Protein AF-A0A4Q9KT40-F1 (afdb_monomer)

Radius of gyration: 26.76 Å; Cα contacts (8 Å, |Δi|>4): 206; chains: 1; bounding box: 61×49×84 Å

Mean predicted aligned error: 15.74 Å

Structure (mmCIF, N/CA/C/O backbone):
data_AF-A0A4Q9KT40-F1
#
_entry.id   AF-A0A4Q9KT40-F1
#
loop_
_atom_site.group_PDB
_atom_site.id
_atom_site.type_symbol
_atom_site.label_atom_id
_atom_site.label_alt_id
_atom_site.label_comp_id
_atom_site.label_asym_id
_atom_site.label_entity_id
_atom_site.label_seq_id
_atom_site.pdbx_PDB_ins_code
_atom_site.Cartn_x
_atom_site.Cartn_y
_atom_site.Cartn_z
_atom_site.occupancy
_atom_site.B_iso_or_equiv
_atom_site.auth_seq_id
_atom_site.auth_comp_id
_atom_site.auth_asym_id
_atom_site.auth_atom_id
_atom_site.pdbx_PDB_model_num
ATOM 1 N N . THR A 1 1 ? 6.291 -8.412 -16.767 1.00 51.22 1 THR A N 1
ATOM 2 C CA . THR A 1 1 ? 6.946 -7.088 -16.681 1.00 51.22 1 THR A CA 1
ATOM 3 C C . THR A 1 1 ? 7.631 -6.818 -18.003 1.00 51.22 1 THR A C 1
ATOM 5 O O . THR A 1 1 ? 8.345 -7.697 -18.460 1.00 51.22 1 THR A O 1
ATOM 8 N N . VAL A 1 2 ? 7.369 -5.689 -18.669 1.00 76.81 2 VAL A N 1
ATOM 9 C CA . VAL A 1 2 ? 7.997 -5.367 -19.968 1.00 76.81 2 VAL A CA 1
ATOM 10 C C . VAL A 1 2 ? 9.246 -4.523 -19.713 1.00 76.81 2 VAL A C 1
ATOM 12 O O . VAL A 1 2 ? 9.150 -3.476 -19.074 1.00 76.81 2 VAL A O 1
ATOM 15 N N . PHE A 1 3 ? 10.410 -4.974 -20.184 1.00 87.88 3 PHE A N 1
ATOM 16 C CA . PHE A 1 3 ? 11.681 -4.269 -19.993 1.00 87.88 3 PHE A CA 1
ATOM 17 C C . PHE A 1 3 ? 11.915 -3.201 -21.079 1.00 87.88 3 PHE A C 1
ATOM 19 O O . PHE A 1 3 ? 11.518 -3.421 -22.226 1.00 87.88 3 PHE A O 1
ATOM 26 N N . PRO A 1 4 ? 12.581 -2.068 -20.767 1.00 91.31 4 PRO A N 1
ATOM 27 C CA . PRO A 1 4 ? 12.865 -1.007 -21.741 1.00 91.31 4 PRO A CA 1
ATOM 28 C C . PRO A 1 4 ? 13.609 -1.484 -22.997 1.00 91.31 4 PRO A C 1
ATOM 30 O O . PRO A 1 4 ? 13.172 -1.196 -24.106 1.00 91.31 4 PRO A O 1
ATOM 33 N N . HIS A 1 5 ? 14.672 -2.279 -22.838 1.00 91.12 5 HIS A N 1
ATOM 34 C CA . HIS A 1 5 ? 15.459 -2.800 -23.964 1.00 91.12 5 HIS A CA 1
ATOM 35 C C . HIS A 1 5 ? 14.651 -3.761 -24.854 1.00 91.12 5 HIS A C 1
ATOM 37 O O . HIS A 1 5 ? 14.753 -3.695 -26.074 1.00 91.12 5 HIS A O 1
ATOM 43 N N . VAL A 1 6 ? 13.784 -4.598 -24.266 1.00 90.75 6 VAL A N 1
ATOM 44 C CA . VAL A 1 6 ? 12.888 -5.494 -25.023 1.00 90.75 6 VAL A CA 1
ATOM 45 C C . VAL A 1 6 ? 11.849 -4.690 -25.800 1.00 90.75 6 VAL A C 1
ATOM 47 O O . VAL A 1 6 ? 11.613 -4.948 -26.975 1.00 90.75 6 VAL A O 1
ATOM 50 N N . SER A 1 7 ? 11.238 -3.692 -25.158 1.00 91.94 7 SER A N 1
ATOM 51 C CA . SER A 1 7 ? 10.251 -2.829 -25.810 1.00 91.94 7 SER A CA 1
ATOM 52 C C . SER A 1 7 ? 10.865 -2.034 -26.964 1.00 91.94 7 SER A C 1
ATOM 54 O O . SER A 1 7 ? 10.211 -1.855 -27.988 1.00 91.94 7 SER A O 1
ATOM 56 N N . LEU A 1 8 ? 12.111 -1.577 -26.809 1.00 93.75 8 LEU A N 1
ATOM 57 C CA . LEU A 1 8 ? 12.855 -0.902 -27.866 1.00 93.75 8 LEU A CA 1
ATOM 58 C C . LEU A 1 8 ? 13.164 -1.856 -29.026 1.00 93.75 8 LEU A C 1
ATOM 60 O O . LEU A 1 8 ? 12.898 -1.509 -30.170 1.00 93.75 8 LEU A O 1
ATOM 64 N N . ALA A 1 9 ? 13.647 -3.068 -28.740 1.00 93.19 9 ALA A N 1
ATOM 65 C CA . ALA A 1 9 ? 13.935 -4.078 -29.761 1.00 93.19 9 ALA A CA 1
ATOM 66 C C . ALA A 1 9 ? 12.708 -4.395 -30.627 1.00 93.19 9 ALA A C 1
ATOM 68 O O . ALA A 1 9 ? 12.807 -4.469 -31.849 1.00 93.19 9 ALA A O 1
ATOM 69 N N . LEU A 1 10 ? 11.540 -4.550 -29.992 1.00 92.50 10 LEU A N 1
ATOM 70 C CA . LEU A 1 10 ? 10.280 -4.813 -30.688 1.00 92.50 10 LEU A CA 1
ATOM 71 C C . LEU A 1 10 ? 9.877 -3.647 -31.598 1.00 92.50 10 LEU A C 1
ATOM 73 O O . LEU A 1 10 ? 9.532 -3.885 -32.750 1.00 92.50 10 LEU A O 1
ATOM 77 N N . ARG A 1 11 ? 9.997 -2.400 -31.121 1.00 93.00 11 ARG A N 1
ATOM 78 C CA . ARG A 1 11 ? 9.730 -1.201 -31.934 1.00 93.00 11 ARG A CA 1
ATOM 79 C C . ARG A 1 11 ? 10.693 -1.087 -33.118 1.00 93.00 11 ARG A C 1
ATOM 81 O O . ARG A 1 11 ? 10.292 -0.744 -34.221 1.00 93.00 11 ARG A O 1
ATOM 88 N N . LEU A 1 12 ? 11.976 -1.366 -32.902 1.00 93.50 12 LEU A N 1
ATOM 89 C CA . LEU A 1 12 ? 12.999 -1.288 -33.949 1.00 93.50 12 LEU A CA 1
ATOM 90 C C . LEU A 1 12 ? 12.820 -2.379 -35.014 1.00 93.50 12 LEU A C 1
ATOM 92 O O . LEU A 1 12 ? 13.060 -2.117 -36.192 1.00 93.50 12 LEU A O 1
ATOM 96 N N . LYS A 1 13 ? 12.303 -3.552 -34.627 1.00 94.12 13 LYS A N 1
ATOM 97 C CA . LYS A 1 13 ? 11.948 -4.634 -35.554 1.00 94.12 13 LYS A CA 1
ATOM 98 C C . LYS A 1 13 ? 10.876 -4.211 -36.559 1.00 94.12 13 LYS A C 1
ATOM 100 O O . LYS A 1 13 ? 10.982 -4.576 -37.726 1.00 94.12 13 LYS A O 1
ATOM 105 N N . GLU A 1 14 ? 9.883 -3.429 -36.133 1.00 91.69 14 GLU A N 1
ATOM 106 C CA . GLU A 1 14 ? 8.852 -2.863 -37.023 1.00 91.69 14 GLU A CA 1
ATOM 107 C C . GLU A 1 14 ? 9.460 -1.923 -38.079 1.00 91.69 14 GLU A C 1
ATOM 109 O O . GLU A 1 14 ? 8.961 -1.845 -39.197 1.00 91.69 14 GLU A O 1
ATOM 114 N N . ASN A 1 15 ? 10.597 -1.297 -37.761 1.00 88.25 15 ASN A N 1
ATOM 115 C CA . ASN A 1 15 ? 11.357 -0.418 -38.654 1.00 88.25 15 ASN A CA 1
ATOM 116 C C . ASN A 1 15 ? 12.479 -1.148 -39.422 1.00 88.25 15 ASN A C 1
ATOM 118 O O . ASN A 1 15 ? 13.363 -0.503 -39.984 1.00 88.25 15 ASN A O 1
ATOM 122 N N . GLY A 1 16 ? 12.482 -2.486 -39.430 1.00 91.25 16 GLY A N 1
ATOM 123 C CA . GLY A 1 16 ? 13.453 -3.303 -40.167 1.00 91.25 16 GLY A CA 1
ATOM 124 C C . GLY A 1 16 ? 14.803 -3.516 -39.471 1.00 91.25 16 GLY A C 1
ATOM 125 O O . GLY A 1 16 ? 15.680 -4.163 -40.041 1.00 91.25 16 GLY A O 1
ATOM 126 N N . ILE A 1 17 ? 14.984 -3.031 -38.239 1.00 92.06 17 ILE A N 1
ATOM 127 C CA . ILE A 1 17 ? 16.202 -3.249 -37.446 1.00 92.06 17 ILE A CA 1
ATOM 128 C C . ILE A 1 17 ? 15.981 -4.454 -36.528 1.00 92.06 17 ILE A C 1
ATOM 130 O O . ILE A 1 17 ? 15.179 -4.411 -35.597 1.00 92.06 17 ILE A O 1
ATOM 134 N N . ILE A 1 18 ? 16.706 -5.544 -36.778 1.00 91.94 18 ILE A N 1
ATOM 135 C CA . ILE A 1 18 ? 16.510 -6.817 -36.076 1.00 91.94 18 ILE A CA 1
ATOM 136 C C . ILE A 1 18 ? 17.695 -7.085 -35.148 1.00 91.94 18 ILE A C 1
ATOM 138 O O . ILE A 1 18 ? 18.817 -7.256 -35.615 1.00 91.94 18 ILE A O 1
ATOM 142 N N . TYR A 1 19 ? 17.416 -7.191 -33.849 1.00 92.06 19 TYR A N 1
ATOM 143 C CA . TYR A 1 19 ? 18.360 -7.690 -32.847 1.00 92.06 19 TYR A CA 1
ATOM 144 C C . TYR A 1 19 ? 18.181 -9.194 -32.644 1.00 92.06 19 TYR A C 1
ATOM 146 O O . TYR A 1 19 ? 17.055 -9.701 -32.607 1.00 92.06 19 TYR A O 1
ATOM 154 N N . LYS A 1 20 ? 19.294 -9.906 -32.500 1.00 92.44 20 LYS A N 1
ATOM 155 C CA . LYS A 1 20 ? 19.347 -11.334 -32.195 1.00 92.44 20 LYS A CA 1
ATOM 156 C C . LYS A 1 20 ? 19.586 -11.555 -30.704 1.00 92.44 20 LYS A C 1
ATOM 158 O O . LYS A 1 20 ? 19.821 -10.630 -29.928 1.00 92.44 20 LYS A O 1
ATOM 163 N N . LYS A 1 21 ? 19.482 -12.819 -30.296 1.00 88.75 21 LYS A N 1
ATOM 164 C CA . LYS A 1 21 ? 19.898 -13.239 -28.959 1.00 88.75 21 LYS A CA 1
ATOM 165 C C . LYS A 1 21 ? 21.373 -12.865 -28.762 1.00 88.75 21 LYS A C 1
ATOM 167 O O . LYS A 1 21 ? 22.157 -13.025 -29.689 1.00 88.75 21 LYS A O 1
ATOM 172 N N . ASP A 1 22 ? 21.695 -12.383 -27.566 1.00 91.06 22 ASP A N 1
ATOM 173 C CA . ASP A 1 22 ? 23.031 -11.952 -27.129 1.00 91.06 22 ASP A CA 1
ATOM 174 C C . ASP A 1 22 ? 23.528 -10.615 -27.717 1.00 91.06 22 ASP A C 1
ATOM 176 O O . ASP A 1 22 ? 24.573 -10.117 -27.298 1.00 91.06 22 ASP A O 1
ATOM 180 N N . ASP A 1 23 ? 22.745 -9.961 -28.581 1.00 93.12 23 ASP A N 1
ATOM 181 C CA . ASP A 1 23 ? 23.039 -8.588 -28.994 1.00 93.12 23 ASP A CA 1
ATOM 182 C C . ASP A 1 23 ? 22.778 -7.591 -27.852 1.00 93.12 23 ASP A C 1
ATOM 184 O O . ASP A 1 23 ? 21.795 -7.682 -27.107 1.00 93.12 23 ASP A O 1
ATOM 188 N N . VAL A 1 24 ? 23.640 -6.576 -27.749 1.00 92.25 24 VAL A N 1
ATOM 189 C CA . VAL A 1 24 ? 23.503 -5.490 -26.770 1.00 92.25 24 VAL A CA 1
ATOM 190 C C . VAL A 1 24 ? 22.744 -4.320 -27.386 1.00 92.25 24 VAL A C 1
ATOM 192 O O . VAL A 1 24 ? 23.123 -3.785 -28.427 1.00 92.25 24 VAL A O 1
ATOM 195 N N . ILE A 1 25 ? 21.691 -3.876 -26.700 1.00 93.38 25 ILE A N 1
ATOM 196 C CA . ILE A 1 25 ? 20.869 -2.740 -27.122 1.00 93.38 25 ILE A CA 1
ATOM 197 C C . ILE A 1 25 ? 21.156 -1.549 -26.214 1.00 93.38 25 ILE A C 1
ATOM 199 O O . ILE A 1 25 ? 20.734 -1.517 -25.056 1.00 93.38 25 ILE A O 1
ATOM 203 N N . SER A 1 26 ? 21.845 -0.549 -26.758 1.00 93.62 26 SER A N 1
ATOM 204 C CA . SER A 1 26 ? 22.033 0.742 -26.097 1.00 93.62 26 SER A CA 1
ATOM 205 C C . SER A 1 26 ? 20.734 1.536 -26.128 1.00 93.62 26 SER A C 1
ATOM 207 O O . SER A 1 26 ? 20.149 1.726 -27.192 1.00 93.62 26 SER A O 1
ATOM 209 N N . TYR A 1 27 ? 20.292 2.028 -24.975 1.00 94.69 27 TYR A N 1
ATOM 210 C CA . TYR A 1 27 ? 19.072 2.819 -24.885 1.00 94.69 27 TYR A CA 1
ATOM 211 C C . TYR A 1 27 ? 19.187 3.935 -23.856 1.00 94.69 27 TYR A C 1
ATOM 213 O O . TYR A 1 27 ? 19.967 3.865 -22.905 1.00 94.69 27 TYR A O 1
ATOM 221 N N . VAL A 1 28 ? 18.333 4.935 -24.019 1.00 95.00 28 VAL A N 1
ATOM 222 C CA . VAL A 1 28 ? 18.069 5.967 -23.026 1.00 95.00 28 VAL A CA 1
ATOM 223 C C . VAL A 1 28 ? 16.571 6.155 -22.826 1.00 95.00 28 VAL A C 1
ATOM 225 O O . VAL A 1 28 ? 15.768 5.739 -23.660 1.00 95.00 28 VAL A O 1
ATOM 228 N N . ILE A 1 29 ? 16.183 6.766 -21.710 1.00 95.38 29 ILE A N 1
ATOM 229 C CA . ILE A 1 29 ? 14.782 7.027 -21.381 1.00 95.38 29 ILE A CA 1
ATOM 230 C C . ILE A 1 29 ? 14.442 8.487 -21.672 1.00 95.38 29 ILE A C 1
ATOM 232 O O . ILE A 1 29 ? 15.022 9.413 -21.100 1.00 95.38 29 ILE A O 1
ATOM 236 N N . GLY A 1 30 ? 13.486 8.678 -22.576 1.00 93.94 30 GLY A N 1
ATOM 237 C CA . GLY A 1 30 ? 12.952 9.984 -22.927 1.00 93.94 30 GLY A CA 1
ATOM 238 C C . GLY A 1 30 ? 11.723 10.370 -22.107 1.00 93.94 30 GLY A C 1
ATOM 239 O O . GLY A 1 30 ? 11.109 9.544 -21.424 1.00 93.94 30 GLY A O 1
ATOM 240 N N . ILE A 1 31 ? 11.341 11.641 -22.216 1.00 91.81 31 ILE A N 1
ATOM 241 C CA . ILE A 1 31 ? 10.071 12.152 -21.695 1.00 91.81 31 ILE A CA 1
ATOM 242 C C . ILE A 1 31 ? 8.930 11.449 -22.442 1.00 91.81 31 ILE A C 1
ATOM 244 O O . ILE A 1 31 ? 8.985 11.267 -23.658 1.00 91.81 31 ILE A O 1
ATOM 248 N N . GLY A 1 32 ? 7.889 11.053 -21.716 1.00 83.00 32 GLY A N 1
ATOM 249 C CA . GLY A 1 32 ? 6.665 10.511 -22.299 1.00 83.00 32 GLY A CA 1
ATOM 250 C C . GLY A 1 32 ? 5.446 10.974 -21.522 1.00 83.00 32 GLY A C 1
ATOM 251 O O . GLY A 1 32 ? 5.577 11.551 -20.440 1.00 83.00 32 GLY A O 1
ATOM 252 N N . ASP A 1 33 ? 4.267 10.717 -22.078 1.00 82.19 33 ASP A N 1
ATOM 253 C CA . ASP A 1 33 ? 3.012 11.131 -21.460 1.00 82.19 33 ASP A CA 1
ATOM 254 C C . ASP A 1 33 ? 2.810 10.477 -20.092 1.00 82.19 33 ASP A C 1
ATOM 256 O O . ASP A 1 33 ? 3.322 9.389 -19.817 1.00 82.19 33 ASP A O 1
ATOM 260 N N . LYS A 1 34 ? 2.001 11.120 -19.242 1.00 67.94 34 LYS A N 1
ATOM 261 C CA . LYS A 1 34 ? 1.730 10.679 -17.861 1.00 67.94 34 LYS A CA 1
ATOM 262 C C . LYS A 1 34 ? 1.247 9.224 -17.754 1.00 67.94 34 LYS A C 1
ATOM 264 O O . LYS A 1 34 ? 1.443 8.601 -16.717 1.00 67.94 34 LYS A O 1
ATOM 269 N N . ASN A 1 35 ? 0.652 8.684 -18.819 1.00 73.56 35 ASN A N 1
ATOM 270 C CA . ASN A 1 35 ? 0.105 7.325 -18.863 1.00 73.56 35 ASN A CA 1
ATOM 271 C C . ASN A 1 35 ? 0.984 6.334 -19.642 1.00 73.56 35 ASN A C 1
ATOM 273 O O . ASN A 1 35 ? 0.645 5.154 -19.753 1.00 73.56 35 ASN A O 1
ATOM 277 N N . THR A 1 36 ? 2.111 6.783 -20.190 1.00 80.25 36 THR A N 1
ATOM 278 C CA . THR A 1 36 ? 2.993 5.933 -20.985 1.00 80.25 36 THR A CA 1
ATOM 279 C C . THR A 1 36 ? 3.976 5.219 -20.069 1.00 80.25 36 THR A C 1
ATOM 281 O O . THR A 1 36 ? 4.820 5.833 -19.419 1.00 80.25 36 THR A O 1
ATOM 284 N N . HIS A 1 37 ? 3.877 3.889 -20.027 1.00 84.88 37 HIS A N 1
ATOM 285 C CA . HIS A 1 37 ? 4.780 3.055 -19.238 1.00 84.88 37 HIS A CA 1
ATOM 286 C C . HIS A 1 37 ? 6.248 3.292 -19.633 1.00 84.88 37 HIS A C 1
ATOM 288 O O . HIS A 1 37 ? 6.563 3.374 -20.822 1.00 84.88 37 HIS A O 1
ATOM 294 N N . VAL A 1 38 ? 7.156 3.324 -18.648 1.00 87.38 38 VAL A N 1
ATOM 295 C CA . VAL A 1 38 ? 8.590 3.631 -18.836 1.00 87.38 38 VAL A CA 1
ATOM 296 C C . VAL A 1 38 ? 9.235 2.799 -19.940 1.00 87.38 38 VAL A C 1
ATOM 298 O O . VAL A 1 38 ? 10.024 3.327 -20.718 1.00 87.38 38 VAL A O 1
ATOM 301 N N . SER A 1 39 ? 8.868 1.520 -20.052 1.00 87.75 39 SER A N 1
ATOM 302 C CA . SER A 1 39 ? 9.419 0.627 -21.077 1.00 87.75 39 SER A CA 1
ATOM 303 C C . SER A 1 39 ? 9.201 1.135 -22.504 1.00 87.75 39 SER A C 1
ATOM 305 O O . SER A 1 39 ? 10.057 0.922 -23.350 1.00 87.75 39 SER A O 1
ATOM 307 N N . LYS A 1 40 ? 8.090 1.835 -22.769 1.00 89.12 40 LYS A N 1
ATOM 308 C CA . LYS A 1 40 ? 7.768 2.392 -24.092 1.00 89.12 40 LYS A CA 1
ATOM 309 C C . LYS A 1 40 ? 8.477 3.717 -24.380 1.00 89.12 40 LYS A C 1
ATOM 311 O O . LYS A 1 40 ? 8.412 4.206 -25.499 1.00 89.12 40 LYS A O 1
ATOM 316 N N . ARG A 1 41 ? 9.151 4.292 -23.382 1.00 91.94 41 ARG A N 1
ATOM 317 C CA . ARG A 1 41 ? 9.891 5.559 -23.481 1.00 91.94 41 ARG A CA 1
ATOM 318 C C . ARG A 1 41 ? 11.390 5.342 -23.714 1.00 91.94 41 ARG A C 1
ATOM 320 O O . ARG A 1 41 ? 12.178 6.250 -23.468 1.00 91.94 41 ARG A O 1
ATOM 327 N N . ALA A 1 42 ? 11.787 4.135 -24.114 1.00 93.88 42 ALA A N 1
ATOM 328 C CA . ALA A 1 42 ? 13.161 3.822 -24.476 1.00 93.88 42 ALA A CA 1
ATOM 329 C C . ALA A 1 42 ? 13.458 4.276 -25.910 1.00 93.88 42 ALA A C 1
ATOM 331 O O . ALA A 1 42 ? 12.643 4.063 -26.809 1.00 93.88 42 ALA A O 1
ATOM 332 N N . TYR A 1 43 ? 14.623 4.879 -26.116 1.00 94.44 43 TYR A N 1
ATOM 333 C CA . TYR A 1 43 ? 15.107 5.367 -27.405 1.00 94.44 43 TYR A CA 1
ATOM 334 C C . TYR A 1 43 ? 16.572 4.974 -27.605 1.00 94.44 43 TYR A C 1
ATOM 336 O O . TYR A 1 43 ? 17.312 4.855 -26.628 1.00 94.44 43 TYR A O 1
ATOM 344 N N . LEU A 1 44 ? 16.998 4.776 -28.849 1.00 94.12 44 LEU A N 1
ATOM 345 C CA . LEU A 1 44 ? 18.412 4.695 -29.202 1.00 94.12 44 LEU A CA 1
ATOM 346 C C . LEU A 1 44 ? 19.073 6.061 -28.967 1.00 94.12 44 LEU A C 1
ATOM 348 O O . LEU A 1 44 ? 18.437 7.078 -29.227 1.00 94.12 44 LEU A O 1
ATOM 352 N N . PRO A 1 45 ? 20.358 6.125 -28.574 1.00 92.00 45 PRO A N 1
ATOM 353 C CA . PRO A 1 45 ? 21.052 7.395 -28.331 1.00 92.00 45 PRO A CA 1
ATOM 354 C C . PRO A 1 45 ? 21.099 8.369 -29.522 1.00 92.00 45 PRO A C 1
ATOM 356 O O . PRO A 1 45 ? 21.348 9.555 -29.336 1.00 92.00 45 PRO A O 1
ATOM 359 N N . ASN A 1 46 ? 20.910 7.867 -30.745 1.00 90.94 46 ASN A N 1
ATOM 360 C CA . ASN A 1 46 ? 20.930 8.654 -31.979 1.00 90.94 46 ASN A CA 1
ATOM 361 C C . ASN A 1 46 ? 19.539 9.141 -32.427 1.00 90.94 46 ASN A C 1
ATOM 363 O O . ASN A 1 46 ? 19.447 9.921 -33.375 1.00 90.94 46 ASN A O 1
ATOM 367 N N . GLU A 1 47 ? 18.460 8.690 -31.785 1.00 90.50 47 GLU A N 1
ATOM 368 C CA . GLU A 1 47 ? 17.115 9.181 -32.075 1.00 90.50 47 GLU A CA 1
ATOM 369 C C . GLU A 1 47 ? 16.946 10.622 -31.563 1.00 90.50 47 GLU A C 1
ATOM 371 O O . GLU A 1 47 ? 17.629 11.076 -30.647 1.00 90.50 47 GLU A O 1
ATOM 376 N N . ARG A 1 48 ? 16.009 11.377 -32.144 1.00 88.25 48 ARG A N 1
ATOM 377 C CA . ARG A 1 48 ? 15.664 12.712 -31.635 1.00 88.25 48 ARG A CA 1
ATOM 378 C C . ARG A 1 48 ? 14.612 12.586 -30.537 1.00 88.25 48 ARG A C 1
ATOM 380 O O . ARG A 1 48 ? 13.457 12.290 -30.824 1.00 88.25 48 ARG A O 1
ATOM 387 N N . TYR A 1 49 ? 14.992 12.855 -29.294 1.00 89.69 49 TYR A N 1
ATOM 388 C CA . TYR A 1 49 ? 14.097 12.838 -28.133 1.00 89.69 49 TYR A CA 1
ATOM 389 C C . TYR A 1 49 ? 14.559 13.855 -27.080 1.00 89.69 49 TYR A C 1
ATOM 391 O O . TYR A 1 49 ? 15.675 14.371 -27.124 1.00 89.69 49 TYR A O 1
ATOM 399 N N . LYS A 1 50 ? 13.691 14.140 -26.104 1.00 92.75 50 LYS A N 1
ATOM 400 C CA . LYS A 1 50 ? 14.059 14.875 -24.885 1.00 92.75 50 LYS A CA 1
ATOM 401 C C . LYS A 1 50 ? 14.303 13.877 -23.759 1.00 92.75 50 LYS A C 1
ATOM 403 O O . LYS A 1 50 ? 13.456 13.018 -23.532 1.00 92.75 50 LYS A O 1
ATOM 408 N N . ILE A 1 51 ? 15.436 13.987 -23.069 1.00 93.31 51 ILE A N 1
ATOM 409 C CA . ILE A 1 51 ? 15.814 13.097 -21.960 1.00 93.31 51 ILE A CA 1
ATOM 410 C C . ILE A 1 51 ? 14.922 13.362 -20.739 1.00 93.31 51 ILE A C 1
ATOM 412 O O . ILE A 1 51 ? 14.699 14.514 -20.369 1.00 93.31 51 ILE A O 1
ATOM 416 N N . ASP A 1 52 ? 14.442 12.298 -20.093 1.00 92.44 52 ASP A N 1
ATOM 417 C CA . ASP A 1 52 ? 13.739 12.383 -18.807 1.00 92.44 52 ASP A CA 1
ATOM 418 C C . ASP A 1 52 ? 14.757 12.383 -17.656 1.00 92.44 52 ASP A C 1
ATOM 420 O O . ASP A 1 52 ? 15.052 11.346 -17.065 1.00 92.44 52 ASP A O 1
ATOM 424 N N . PHE A 1 53 ? 15.339 13.546 -17.348 1.00 89.94 53 PHE A N 1
ATOM 425 C CA . PHE A 1 53 ? 16.338 13.671 -16.275 1.00 89.94 53 PHE A CA 1
ATOM 426 C C . PHE A 1 53 ? 15.805 13.222 -14.908 1.00 89.94 53 PHE A C 1
ATOM 428 O O . PHE A 1 53 ? 16.541 12.601 -14.138 1.00 89.94 53 PHE A O 1
ATOM 435 N N . ASN A 1 54 ? 14.521 13.466 -14.630 1.00 88.62 54 ASN A N 1
ATOM 436 C CA . ASN A 1 54 ? 13.887 13.067 -13.374 1.00 88.62 54 ASN A CA 1
ATOM 437 C C . ASN A 1 54 ? 13.891 11.547 -13.216 1.00 88.62 54 ASN A C 1
ATOM 439 O O . ASN A 1 54 ? 14.222 11.042 -12.144 1.00 88.62 54 ASN A O 1
ATOM 443 N N . TYR A 1 55 ? 13.616 10.806 -14.295 1.00 89.44 55 TYR A N 1
ATOM 444 C CA . TYR A 1 55 ? 13.724 9.351 -14.279 1.00 89.44 55 TYR A CA 1
ATOM 445 C C . TYR A 1 55 ? 15.117 8.882 -13.834 1.00 89.44 55 TYR A C 1
ATOM 447 O O . TYR A 1 55 ? 15.214 8.032 -12.948 1.00 89.44 55 TYR A O 1
ATOM 455 N N . TYR A 1 56 ? 16.188 9.445 -14.400 1.00 92.69 56 TYR A N 1
ATOM 456 C CA . TYR A 1 56 ? 17.564 9.064 -14.058 1.00 92.69 56 TYR A CA 1
ATOM 457 C C . TYR A 1 56 ? 17.924 9.406 -12.613 1.00 92.69 56 TYR A C 1
ATOM 459 O O . TYR A 1 56 ? 18.499 8.571 -11.909 1.00 92.69 56 TYR A O 1
ATOM 467 N N . ILE A 1 57 ? 17.544 10.598 -12.151 1.00 89.31 57 ILE A N 1
ATOM 468 C CA . ILE A 1 57 ? 17.749 11.015 -10.763 1.00 89.31 57 ILE A CA 1
ATOM 469 C C . ILE A 1 57 ? 17.053 10.030 -9.814 1.00 89.31 57 ILE A C 1
ATOM 471 O O . ILE A 1 57 ? 17.693 9.471 -8.925 1.00 89.31 57 ILE A O 1
ATOM 475 N N . GLU A 1 58 ? 15.769 9.751 -10.035 1.00 86.06 58 GLU A N 1
ATOM 476 C CA . GLU A 1 58 ? 14.955 8.926 -9.137 1.00 86.06 58 GLU A CA 1
ATOM 477 C C . GLU A 1 58 ? 15.295 7.433 -9.165 1.00 86.06 58 GLU A C 1
ATOM 479 O O . GLU A 1 58 ? 15.231 6.774 -8.125 1.00 86.06 58 GLU A O 1
ATOM 484 N N . HIS A 1 59 ? 15.638 6.888 -10.334 1.00 85.69 59 HIS A N 1
ATOM 485 C CA . HIS A 1 59 ? 15.740 5.441 -10.541 1.00 85.69 59 HIS A CA 1
ATOM 486 C C . HIS A 1 59 ? 17.177 4.936 -10.699 1.00 85.69 59 HIS A C 1
ATOM 488 O O . HIS A 1 59 ? 17.396 3.732 -10.578 1.00 85.69 59 HIS A O 1
ATOM 494 N N . GLN A 1 60 ? 18.158 5.810 -10.950 1.00 89.44 60 GLN A N 1
ATOM 495 C CA . GLN A 1 60 ? 19.560 5.406 -11.139 1.00 89.44 60 GLN A CA 1
ATOM 496 C C . GLN A 1 60 ? 20.512 6.084 -10.148 1.00 89.44 60 GLN A C 1
ATOM 498 O O . GLN A 1 60 ? 21.290 5.395 -9.482 1.00 89.44 60 GLN A O 1
ATOM 503 N N . VAL A 1 61 ? 20.421 7.409 -9.996 1.00 92.00 61 VAL A N 1
ATOM 504 C CA . VAL A 1 61 ? 21.322 8.177 -9.120 1.00 92.00 61 VAL A CA 1
ATOM 505 C C . VAL A 1 61 ? 20.970 7.961 -7.649 1.00 92.00 61 VAL A C 1
ATOM 507 O O . VAL A 1 61 ? 21.783 7.433 -6.887 1.00 92.00 61 VAL A O 1
ATOM 510 N N . LEU A 1 62 ? 19.745 8.312 -7.244 1.00 87.75 62 LEU A N 1
ATOM 511 C CA . LEU A 1 62 ? 19.315 8.247 -5.846 1.00 87.75 62 LEU A CA 1
ATOM 512 C C . LEU A 1 62 ? 19.399 6.838 -5.239 1.00 87.75 62 LEU A C 1
ATOM 514 O O . LEU A 1 62 ? 19.912 6.725 -4.127 1.00 87.75 62 LEU A O 1
ATOM 518 N N . PRO A 1 63 ? 18.982 5.745 -5.913 1.00 86.69 63 PRO A N 1
ATOM 519 C CA . PRO A 1 63 ? 19.077 4.405 -5.331 1.00 86.69 63 PRO A CA 1
ATOM 520 C C . PRO A 1 63 ? 20.518 3.974 -5.040 1.00 86.69 63 PRO A C 1
ATOM 522 O O . PRO A 1 63 ? 20.774 3.300 -4.040 1.00 86.69 63 PRO A O 1
ATOM 525 N N . SER A 1 64 ? 21.457 4.371 -5.901 1.00 88.81 64 SER A N 1
ATOM 526 C CA . SER A 1 64 ? 22.885 4.106 -5.715 1.00 88.81 64 SER A CA 1
ATOM 527 C C . SER A 1 64 ? 23.435 4.921 -4.545 1.00 88.81 64 SER A C 1
ATOM 529 O O . SER A 1 64 ? 24.108 4.377 -3.670 1.00 88.81 64 SER A O 1
ATOM 531 N N . LEU A 1 65 ? 23.069 6.203 -4.475 1.00 87.38 65 LEU A N 1
ATOM 532 C CA . LEU A 1 65 ? 23.485 7.106 -3.407 1.00 87.38 65 LEU A CA 1
ATOM 533 C C . LEU A 1 65 ? 22.936 6.680 -2.036 1.00 87.38 65 LEU A C 1
ATOM 535 O O . LEU A 1 65 ? 23.688 6.630 -1.066 1.00 87.38 65 LEU A O 1
ATOM 539 N N . PHE A 1 66 ? 21.659 6.299 -1.947 1.00 84.94 66 PHE A N 1
ATOM 540 C CA . PHE A 1 66 ? 21.059 5.792 -0.708 1.00 84.94 66 PHE A CA 1
ATOM 541 C C . PHE A 1 66 ? 21.765 4.548 -0.190 1.00 84.94 66 PHE A C 1
ATOM 543 O O . PHE A 1 66 ? 21.969 4.423 1.011 1.00 84.94 66 PHE A O 1
ATOM 550 N N . ARG A 1 67 ? 22.191 3.644 -1.077 1.00 81.06 67 ARG A N 1
ATOM 551 C CA . ARG A 1 67 ? 22.932 2.448 -0.666 1.00 81.06 67 ARG A CA 1
ATOM 552 C C . ARG A 1 67 ? 24.239 2.814 0.036 1.00 81.06 67 ARG A C 1
ATOM 554 O O . ARG A 1 67 ? 24.519 2.261 1.092 1.00 81.06 67 ARG A O 1
ATOM 561 N N . LEU A 1 68 ? 24.987 3.769 -0.516 1.00 85.25 68 LEU A N 1
ATOM 562 C CA . LEU A 1 68 ? 26.243 4.245 0.070 1.00 85.25 68 LEU A CA 1
ATOM 563 C C . LEU A 1 68 ? 26.008 4.990 1.389 1.00 85.25 68 LEU A C 1
ATOM 565 O O . LEU A 1 68 ? 26.696 4.744 2.376 1.00 85.25 68 LEU A O 1
ATOM 569 N N . LEU A 1 69 ? 25.013 5.878 1.419 1.00 81.81 69 LEU A N 1
ATOM 570 C CA . LEU A 1 69 ? 24.768 6.755 2.563 1.00 81.81 69 LEU A CA 1
ATOM 571 C C . LEU A 1 69 ? 24.014 6.079 3.713 1.00 81.81 69 LEU A C 1
ATOM 573 O O . LEU A 1 69 ? 24.142 6.525 4.848 1.00 81.81 69 LEU A O 1
ATOM 577 N N . SER A 1 70 ? 23.298 4.980 3.455 1.00 75.56 70 SER A N 1
ATOM 578 C CA . SER A 1 70 ? 22.574 4.214 4.484 1.00 75.56 70 SER A CA 1
ATOM 579 C C . SER A 1 70 ? 23.467 3.657 5.599 1.00 75.56 70 SER A C 1
ATOM 581 O O . SER A 1 70 ? 22.968 3.290 6.660 1.00 75.56 70 SER A O 1
ATOM 583 N N . LEU A 1 71 ? 24.782 3.612 5.373 1.00 80.38 71 LEU A N 1
ATOM 584 C CA . LEU A 1 71 ? 25.777 3.159 6.344 1.00 80.38 71 LEU A CA 1
ATOM 585 C C . LEU A 1 71 ? 26.101 4.218 7.411 1.00 80.38 71 LEU A C 1
ATOM 587 O O . LEU A 1 71 ? 26.624 3.877 8.472 1.00 80.38 71 LEU A O 1
ATOM 591 N N . TYR A 1 72 ? 25.788 5.491 7.157 1.00 76.62 72 TYR A N 1
ATOM 592 C CA . TYR A 1 72 ? 26.093 6.599 8.059 1.00 76.62 72 TYR A CA 1
ATOM 593 C C . TYR A 1 72 ? 24.859 7.002 8.873 1.00 76.62 72 TYR A C 1
ATOM 595 O O . TYR A 1 72 ? 23.785 7.276 8.334 1.00 76.62 72 TYR A O 1
ATOM 603 N N . LYS A 1 73 ? 25.013 7.082 10.199 1.00 70.25 73 LYS A N 1
ATOM 604 C CA . LYS A 1 73 ? 23.951 7.563 11.096 1.00 70.25 73 LYS A CA 1
ATOM 605 C C . LYS A 1 73 ? 23.704 9.062 10.878 1.00 70.25 73 LYS A C 1
ATOM 607 O O . LYS A 1 73 ? 24.649 9.827 10.722 1.00 70.25 73 LYS A O 1
ATOM 612 N N . GLY A 1 74 ? 22.435 9.477 10.907 1.00 73.00 74 GLY A N 1
ATOM 613 C CA . GLY A 1 74 ? 22.024 10.887 10.792 1.00 73.00 74 GLY A CA 1
ATOM 614 C C . GLY A 1 74 ? 21.801 11.393 9.363 1.00 73.00 74 GLY A C 1
ATOM 615 O O . GLY A 1 74 ? 21.367 12.530 9.182 1.00 73.00 74 GLY A O 1
ATOM 616 N N . ILE A 1 75 ? 22.041 10.565 8.340 1.00 76.50 75 ILE A N 1
ATOM 617 C CA . ILE A 1 75 ? 21.713 10.912 6.955 1.00 76.50 75 ILE A CA 1
ATOM 618 C C . ILE A 1 75 ? 20.317 10.388 6.613 1.00 76.50 75 ILE A C 1
ATOM 620 O O . ILE A 1 75 ? 20.087 9.189 6.479 1.00 76.50 75 ILE A O 1
ATOM 624 N N . HIS A 1 76 ? 19.381 11.316 6.442 1.00 75.62 76 HIS A N 1
ATOM 625 C CA . HIS A 1 76 ? 17.992 11.018 6.109 1.00 75.62 76 HIS A CA 1
ATOM 626 C C . HIS A 1 76 ? 17.756 11.108 4.597 1.00 75.62 76 HIS A C 1
ATOM 628 O O . HIS A 1 76 ? 18.130 12.095 3.954 1.00 75.62 76 HIS A O 1
ATOM 634 N N . HIS A 1 77 ? 17.103 10.095 4.018 1.00 76.88 77 HIS A N 1
ATOM 635 C CA . HIS A 1 77 ? 16.790 10.058 2.585 1.00 76.88 77 HIS A CA 1
ATOM 636 C C . HIS A 1 77 ? 15.935 11.255 2.146 1.00 76.88 77 HIS A C 1
ATOM 638 O O . HIS A 1 77 ? 16.061 11.710 1.011 1.00 76.88 77 HIS A O 1
ATOM 644 N N . GLU A 1 78 ? 15.095 11.803 3.028 1.00 76.56 78 GLU A N 1
ATOM 645 C CA . GLU A 1 78 ? 14.290 12.998 2.762 1.00 76.56 78 GLU A CA 1
ATOM 646 C C . GLU A 1 78 ? 15.158 14.225 2.466 1.00 76.56 78 GLU A C 1
ATOM 648 O O . GLU A 1 78 ? 14.854 14.981 1.545 1.00 76.56 78 GLU A O 1
ATOM 653 N N . ASN A 1 79 ? 16.257 14.411 3.202 1.00 80.69 79 ASN A N 1
ATOM 654 C CA . ASN A 1 79 ? 17.160 15.546 3.002 1.00 80.69 79 ASN A CA 1
ATOM 655 C C . ASN A 1 79 ? 17.894 15.436 1.664 1.00 80.69 79 ASN A C 1
ATOM 657 O O . ASN A 1 79 ? 18.009 16.418 0.939 1.00 80.69 79 ASN A O 1
ATOM 661 N N . ILE A 1 80 ? 18.314 14.225 1.296 1.00 83.56 80 ILE A N 1
ATOM 662 C CA . ILE A 1 80 ? 18.934 13.962 -0.005 1.00 83.56 80 ILE A CA 1
ATOM 663 C C . ILE A 1 80 ? 17.925 14.194 -1.137 1.00 83.56 80 ILE A C 1
ATOM 665 O O . ILE A 1 80 ? 18.247 14.874 -2.106 1.00 83.56 80 ILE A O 1
ATOM 669 N N . ASN A 1 81 ? 16.689 13.697 -1.014 1.00 81.69 81 ASN A N 1
ATOM 670 C CA . ASN A 1 81 ? 15.642 13.937 -2.015 1.00 81.69 81 ASN A CA 1
ATOM 671 C C . ASN A 1 81 ? 15.427 15.441 -2.263 1.00 81.69 81 ASN A C 1
ATOM 673 O O . ASN A 1 81 ? 15.298 15.846 -3.416 1.00 81.69 81 ASN A O 1
ATOM 677 N N . LYS A 1 82 ? 15.455 16.271 -1.206 1.00 84.00 82 LYS A N 1
ATOM 678 C CA . LYS A 1 82 ? 15.351 17.737 -1.324 1.00 84.00 82 LYS A CA 1
ATOM 679 C C . LYS A 1 82 ? 16.495 18.349 -2.136 1.00 84.00 82 LYS A C 1
ATOM 681 O O . LYS A 1 82 ? 16.224 19.214 -2.960 1.00 84.00 82 LYS A O 1
ATOM 686 N N . ILE A 1 83 ? 17.738 17.889 -1.948 1.00 87.81 83 ILE A N 1
ATOM 687 C CA . ILE A 1 83 ? 18.906 18.368 -2.717 1.00 87.81 83 ILE A CA 1
ATOM 688 C C . ILE A 1 83 ? 18.702 18.132 -4.218 1.00 87.81 83 ILE A C 1
ATOM 690 O O . ILE A 1 83 ? 18.998 19.003 -5.030 1.00 87.81 83 ILE A O 1
ATOM 694 N N . PHE A 1 84 ? 18.149 16.976 -4.584 1.00 85.88 84 PHE A N 1
ATOM 695 C CA . PHE A 1 84 ? 17.871 16.620 -5.977 1.00 85.88 84 PHE A CA 1
ATOM 696 C C . PHE A 1 84 ? 16.520 17.144 -6.496 1.00 85.88 84 PHE A C 1
ATOM 698 O O . PHE A 1 84 ? 16.113 16.783 -7.597 1.00 85.88 84 PHE A O 1
ATOM 705 N N . GLY A 1 85 ? 15.800 17.965 -5.719 1.00 83.00 85 GLY A N 1
ATOM 706 C CA . GLY A 1 85 ? 14.491 18.503 -6.106 1.00 83.00 85 GLY A CA 1
ATOM 707 C C . GLY A 1 85 ? 13.386 17.447 -6.242 1.00 83.00 85 GLY A C 1
ATOM 708 O O . GLY A 1 85 ? 12.334 17.722 -6.816 1.00 83.00 85 GLY A O 1
ATOM 709 N N . VAL A 1 86 ? 13.597 16.237 -5.715 1.00 79.06 86 VAL A N 1
ATOM 710 C CA . VAL A 1 86 ? 12.630 15.140 -5.786 1.00 79.06 86 VAL A CA 1
ATOM 711 C C . VAL A 1 86 ? 11.615 15.302 -4.661 1.00 79.06 86 VAL A C 1
ATOM 713 O O . VAL A 1 86 ? 11.813 14.859 -3.528 1.00 79.06 86 VAL A O 1
ATOM 716 N N . ILE A 1 87 ? 10.488 15.931 -4.979 1.00 67.31 87 ILE A N 1
ATOM 717 C CA . ILE A 1 87 ? 9.341 16.005 -4.076 1.00 67.31 87 ILE A CA 1
ATOM 718 C C . ILE A 1 87 ? 8.562 14.703 -4.231 1.00 67.31 87 ILE A C 1
ATOM 720 O O . ILE A 1 87 ? 7.658 14.590 -5.059 1.00 67.31 87 ILE A O 1
ATOM 724 N N . LYS A 1 88 ? 8.907 13.688 -3.432 1.00 57.66 88 LYS A N 1
ATOM 725 C CA . LYS A 1 88 ? 8.022 12.528 -3.309 1.00 57.66 88 LYS A CA 1
ATOM 726 C C . LYS A 1 88 ? 6.758 13.016 -2.608 1.00 57.66 88 LYS A C 1
ATOM 728 O O . LYS A 1 88 ? 6.878 13.506 -1.482 1.00 57.66 88 LYS A O 1
ATOM 733 N N . PRO A 1 89 ? 5.566 12.904 -3.222 1.00 46.47 89 PRO A N 1
ATOM 734 C CA . PRO A 1 89 ? 4.349 13.143 -2.474 1.00 46.47 89 PRO A CA 1
ATOM 735 C C . PRO A 1 89 ? 4.404 12.204 -1.276 1.00 46.47 89 PRO A C 1
ATOM 737 O O . PRO A 1 89 ? 4.647 11.001 -1.439 1.00 46.47 89 PRO A O 1
ATOM 740 N N . ILE A 1 90 ? 4.239 12.758 -0.074 1.00 44.62 90 ILE A N 1
ATOM 741 C CA . ILE A 1 90 ? 3.926 11.950 1.097 1.00 44.62 90 ILE A CA 1
ATOM 742 C C . ILE A 1 90 ? 2.737 11.116 0.640 1.00 44.62 90 ILE A C 1
ATOM 744 O O . ILE A 1 90 ? 1.677 11.662 0.327 1.00 44.62 90 ILE A O 1
ATOM 748 N N . LYS A 1 91 ? 2.946 9.808 0.468 1.00 37.62 91 LYS A N 1
ATOM 749 C CA . LYS A 1 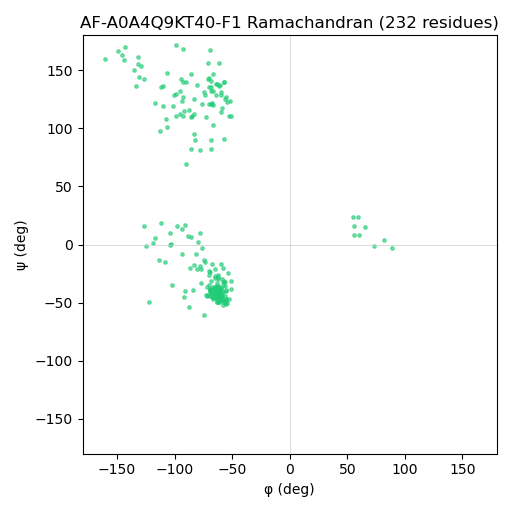91 ? 1.851 8.890 0.194 1.00 37.62 91 LYS A CA 1
ATOM 750 C C . LYS A 1 91 ? 1.048 8.852 1.480 1.00 37.62 91 LYS A C 1
ATOM 752 O O . LYS A 1 91 ? 1.236 7.958 2.298 1.00 37.62 91 LYS A O 1
ATOM 757 N N . TYR A 1 92 ? 0.173 9.835 1.668 1.00 37.69 92 TYR A N 1
ATOM 758 C CA . TYR A 1 92 ? -1.014 9.623 2.464 1.00 37.69 92 TYR A CA 1
ATOM 759 C C . TYR A 1 92 ? -1.647 8.393 1.835 1.00 37.69 92 TYR A C 1
ATOM 761 O O . TYR A 1 92 ? -2.014 8.414 0.655 1.00 37.69 92 TYR A O 1
ATOM 769 N N . LEU A 1 93 ? -1.622 7.272 2.561 1.00 42.19 93 LEU A N 1
ATOM 770 C CA . LEU A 1 93 ? -2.379 6.113 2.130 1.00 42.19 93 LEU A CA 1
ATOM 771 C C . LEU A 1 93 ? -3.795 6.639 1.888 1.00 42.19 93 LEU A C 1
ATOM 773 O O . LEU A 1 93 ? -4.345 7.264 2.798 1.00 42.19 93 LEU A O 1
ATOM 777 N N . PRO A 1 94 ? -4.358 6.468 0.682 1.00 41.47 94 PRO A N 1
ATOM 778 C CA . PRO A 1 94 ? -5.712 6.915 0.434 1.00 41.47 94 PRO A CA 1
ATOM 779 C C . PRO A 1 94 ? -6.587 6.259 1.497 1.00 41.47 94 PRO A C 1
ATOM 781 O O . PRO A 1 94 ? -6.574 5.030 1.630 1.00 41.47 94 PRO A O 1
ATOM 784 N N . THR A 1 95 ? -7.303 7.071 2.273 1.00 51.06 95 THR A N 1
ATOM 785 C CA . THR A 1 95 ? -8.431 6.625 3.082 1.00 51.06 95 THR A CA 1
ATOM 786 C C . THR A 1 95 ? -9.406 5.990 2.103 1.00 51.06 95 THR A C 1
ATOM 788 O O . THR A 1 95 ? -10.176 6.664 1.429 1.00 51.06 95 THR A O 1
ATOM 791 N N . LYS A 1 96 ? -9.277 4.678 1.885 1.00 55.66 96 LYS A N 1
ATOM 792 C CA . LYS A 1 96 ? -10.164 3.956 0.981 1.00 55.66 96 LYS A CA 1
ATOM 793 C C . LYS A 1 96 ? -11.544 3.988 1.617 1.00 55.66 96 LYS A C 1
ATOM 795 O O . LYS A 1 96 ? -11.799 3.232 2.553 1.00 55.66 96 LYS A O 1
ATOM 800 N N . ASN A 1 97 ? -12.412 4.849 1.098 1.00 65.25 97 ASN A N 1
ATOM 801 C CA . ASN A 1 97 ? -13.819 4.855 1.459 1.00 65.25 97 ASN A CA 1
ATOM 802 C C . ASN A 1 97 ? -14.386 3.461 1.177 1.00 65.25 97 ASN A C 1
ATOM 804 O O . ASN A 1 97 ? -14.220 2.907 0.085 1.00 65.25 97 ASN A O 1
ATOM 808 N N . ILE A 1 98 ? -14.984 2.849 2.196 1.00 79.94 98 ILE A N 1
ATOM 809 C CA . ILE A 1 98 ? -15.558 1.512 2.069 1.00 79.94 98 ILE A CA 1
ATOM 810 C C . ILE A 1 98 ? -16.852 1.632 1.287 1.00 79.94 98 ILE A C 1
ATOM 812 O O . ILE A 1 98 ? -17.710 2.459 1.596 1.00 79.94 98 ILE A O 1
ATOM 816 N N . THR A 1 99 ? -16.989 0.774 0.285 1.00 87.06 99 THR A N 1
ATOM 817 C CA . THR A 1 99 ? -18.186 0.683 -0.537 1.00 87.06 99 THR A CA 1
ATOM 818 C C . THR A 1 99 ? -18.978 -0.573 -0.198 1.00 87.06 99 THR A C 1
ATOM 820 O O . THR A 1 99 ? -18.434 -1.609 0.190 1.00 87.06 99 THR A O 1
ATOM 823 N N . PHE A 1 100 ? -20.292 -0.459 -0.334 1.00 86.50 100 PHE A N 1
ATOM 824 C CA . PHE A 1 100 ? -21.275 -1.481 -0.024 1.00 86.50 100 PHE A CA 1
ATOM 825 C C . PHE A 1 100 ? -22.225 -1.631 -1.206 1.00 86.50 100 PHE A C 1
ATOM 827 O O . PHE A 1 100 ? -22.580 -0.650 -1.857 1.00 86.50 100 PHE A O 1
ATOM 834 N N . ILE A 1 101 ? -22.658 -2.864 -1.454 1.00 87.12 101 ILE A N 1
ATOM 835 C CA . ILE A 1 101 ? -23.725 -3.167 -2.408 1.00 87.12 101 ILE A CA 1
ATOM 836 C C . ILE A 1 101 ? -25.035 -3.169 -1.627 1.00 87.12 101 ILE A C 1
ATOM 838 O O . ILE A 1 101 ? -25.216 -3.993 -0.727 1.00 87.12 101 ILE A O 1
ATOM 842 N N . THR A 1 102 ? -25.926 -2.226 -1.923 1.00 85.56 102 THR A N 1
ATOM 843 C CA . THR A 1 102 ? -27.213 -2.123 -1.219 1.00 85.56 102 THR A CA 1
ATOM 844 C C . THR A 1 102 ? -28.143 -3.278 -1.579 1.00 85.56 102 THR A C 1
ATOM 846 O O . THR A 1 102 ? -28.199 -3.705 -2.724 1.00 85.56 102 THR A O 1
ATOM 849 N N . LYS A 1 103 ? -28.931 -3.774 -0.616 1.00 84.19 103 LYS A N 1
ATOM 850 C CA . LYS A 1 103 ? -29.897 -4.862 -0.873 1.00 84.19 103 LYS A CA 1
ATOM 851 C C . LYS A 1 103 ? -31.083 -4.449 -1.749 1.00 84.19 103 LYS A C 1
ATOM 853 O O . LYS A 1 103 ? -31.748 -5.303 -2.310 1.00 84.19 103 LYS A O 1
ATOM 858 N N . CYS A 1 104 ? -31.402 -3.160 -1.789 1.00 85.50 104 CYS A N 1
ATOM 859 C CA . CYS A 1 104 ? -32.607 -2.658 -2.440 1.00 85.50 104 CYS A CA 1
ATOM 860 C C . CYS A 1 104 ? -32.434 -2.441 -3.946 1.00 85.50 104 CYS A C 1
ATOM 862 O O . CYS A 1 104 ? -33.370 -2.713 -4.686 1.00 85.50 104 CYS A O 1
ATOM 864 N N . CYS A 1 105 ? -31.279 -1.934 -4.386 1.00 86.44 105 CYS A N 1
ATOM 865 C CA . CYS A 1 105 ? -31.010 -1.612 -5.794 1.00 86.44 105 CYS A CA 1
ATOM 866 C C . CYS A 1 105 ? -29.760 -2.306 -6.344 1.00 86.44 105 CYS A C 1
ATOM 868 O O . CYS A 1 105 ? -29.402 -2.064 -7.489 1.00 86.44 105 CYS A O 1
ATOM 870 N N . GLU A 1 106 ? -29.056 -3.086 -5.516 1.00 87.44 106 GLU A N 1
ATOM 871 C CA . GLU A 1 106 ? -27.784 -3.736 -5.865 1.00 87.44 106 GLU A CA 1
ATOM 872 C C . GLU A 1 106 ? -26.714 -2.760 -6.378 1.00 87.44 106 GLU A C 1
ATOM 874 O O . GLU A 1 106 ? -25.760 -3.131 -7.058 1.00 87.44 106 GLU A O 1
ATOM 879 N N . THR A 1 107 ? -26.833 -1.486 -6.001 1.00 86.44 107 THR A N 1
ATOM 880 C CA . THR A 1 107 ? -25.892 -0.446 -6.399 1.00 86.44 107 THR A CA 1
ATOM 881 C C . THR A 1 107 ? -24.751 -0.319 -5.402 1.00 86.44 107 THR A C 1
ATOM 883 O O . THR A 1 107 ? -24.943 -0.394 -4.182 1.00 86.44 107 THR A O 1
ATOM 886 N N . VAL A 1 108 ? -23.547 -0.124 -5.946 1.00 88.69 108 VAL A N 1
ATOM 887 C CA . VAL A 1 108 ? -22.331 0.152 -5.179 1.00 88.69 108 VAL A CA 1
ATOM 888 C C . VAL A 1 108 ? -22.362 1.605 -4.718 1.00 88.69 108 VAL A C 1
ATOM 890 O O . VAL A 1 108 ? -22.400 2.527 -5.532 1.00 88.69 108 VAL A O 1
ATOM 893 N N . GLN A 1 109 ? -22.309 1.819 -3.409 1.00 89.62 109 GLN A N 1
ATOM 894 C CA . GLN A 1 109 ? -22.227 3.150 -2.814 1.00 89.62 109 GLN A CA 1
ATOM 895 C C . GLN A 1 109 ? -21.387 3.148 -1.539 1.00 89.62 109 GLN A C 1
ATOM 897 O O . GLN A 1 109 ? -21.141 2.108 -0.937 1.00 89.62 109 GLN A O 1
ATOM 902 N N . GLU A 1 110 ? -20.958 4.329 -1.114 1.00 89.69 110 GLU A N 1
ATOM 903 C CA . GLU A 1 110 ? -20.362 4.540 0.207 1.00 89.69 110 GLU A CA 1
ATOM 904 C C . GLU A 1 110 ? -21.415 4.382 1.319 1.00 89.69 110 GLU A C 1
ATOM 906 O O . GLU A 1 110 ? -22.621 4.317 1.052 1.00 89.69 110 GLU A O 1
ATOM 911 N N . ALA A 1 111 ? -20.954 4.298 2.570 1.00 87.19 111 ALA A N 1
ATOM 912 C CA . ALA A 1 111 ? -21.845 4.274 3.725 1.00 87.19 111 ALA A CA 1
ATOM 913 C C . ALA A 1 111 ? -22.699 5.553 3.778 1.00 87.19 111 ALA A C 1
ATOM 915 O O . ALA A 1 111 ? -22.180 6.661 3.662 1.00 87.19 111 ALA A O 1
ATOM 916 N N . SER A 1 112 ? -24.008 5.395 3.956 1.00 88.88 112 SER A N 1
ATOM 917 C CA . SER A 1 112 ? -24.958 6.499 4.097 1.00 88.88 112 SER A CA 1
ATOM 918 C C . SER A 1 112 ? -26.242 6.001 4.759 1.00 88.88 112 SER A C 1
ATOM 920 O O . SER A 1 112 ? -26.542 4.811 4.728 1.00 88.88 112 SER A O 1
ATOM 922 N N . LYS A 1 113 ? -27.038 6.906 5.339 1.00 87.81 113 LYS A N 1
ATOM 923 C CA . LYS A 1 113 ? -28.328 6.546 5.959 1.00 87.81 113 LYS A CA 1
ATOM 924 C C . LYS A 1 113 ? -29.345 6.018 4.925 1.00 87.81 113 LYS A C 1
ATOM 926 O O . LYS A 1 113 ? -30.178 5.177 5.247 1.00 87.81 113 LYS A O 1
ATOM 931 N N . ASN A 1 114 ? -29.224 6.434 3.659 1.00 90.44 114 ASN A N 1
ATOM 932 C CA . ASN A 1 114 ? -30.161 6.100 2.582 1.00 90.44 114 ASN A CA 1
ATOM 933 C C . ASN A 1 114 ? -29.449 5.551 1.337 1.00 90.44 114 ASN A C 1
ATOM 935 O O . ASN A 1 114 ? -28.287 5.867 1.062 1.00 90.44 114 ASN A O 1
ATOM 939 N N . CYS A 1 115 ? -30.158 4.739 0.554 1.00 89.44 115 CYS A N 1
ATOM 940 C CA . CYS A 1 115 ? -29.696 4.274 -0.751 1.00 89.44 115 CYS A CA 1
ATOM 941 C C . CYS A 1 115 ? -29.655 5.426 -1.765 1.00 89.44 115 CYS A C 1
ATOM 943 O O . CYS A 1 115 ? -30.648 6.125 -1.941 1.00 89.44 115 CYS A O 1
ATOM 945 N N . LYS A 1 116 ? -28.549 5.574 -2.502 1.00 89.31 116 LYS A N 1
ATOM 946 C CA . LYS A 1 116 ? -28.385 6.625 -3.521 1.00 89.31 116 LYS A CA 1
ATOM 947 C C . LYS A 1 116 ? -29.398 6.512 -4.668 1.00 89.31 116 LYS A C 1
ATOM 949 O O . LYS A 1 116 ? -29.752 7.522 -5.257 1.00 89.31 116 LYS A O 1
ATOM 954 N N . SER A 1 117 ? -29.856 5.300 -4.988 1.00 88.94 117 SER A N 1
ATOM 955 C CA . SER A 1 117 ? -30.712 5.043 -6.156 1.00 88.94 117 SER A CA 1
ATOM 956 C C . SER A 1 117 ? -32.208 5.143 -5.860 1.00 88.94 117 SER A C 1
ATOM 958 O O . SER A 1 117 ? -32.952 5.667 -6.678 1.00 88.94 117 SER A O 1
ATOM 960 N N . CYS A 1 118 ? -32.663 4.642 -4.707 1.00 89.31 118 CYS A N 1
ATOM 961 C CA . CYS A 1 118 ? -34.093 4.608 -4.358 1.00 89.31 118 CYS A CA 1
ATOM 962 C C . CYS A 1 118 ? -34.454 5.409 -3.104 1.00 89.31 118 CYS A C 1
ATOM 964 O O . CYS A 1 118 ? -35.604 5.371 -2.674 1.00 89.31 118 CYS A O 1
ATOM 966 N N . ASN A 1 119 ? -33.477 6.065 -2.474 1.00 88.50 119 ASN A N 1
ATOM 967 C CA . ASN A 1 119 ? -33.612 6.830 -1.233 1.00 88.50 119 ASN A CA 1
ATOM 968 C C . ASN A 1 119 ? -34.193 6.061 -0.027 1.00 88.50 119 ASN A C 1
ATOM 970 O O . ASN A 1 119 ? -34.436 6.650 1.026 1.00 88.50 119 ASN A O 1
ATOM 974 N N . LYS A 1 120 ? -34.378 4.736 -0.133 1.00 90.00 120 LYS A N 1
ATOM 975 C CA . LYS A 1 120 ? -34.805 3.895 0.991 1.00 90.00 120 LYS A CA 1
ATOM 976 C C . LYS A 1 120 ? -33.744 3.901 2.083 1.00 90.00 120 LYS A C 1
ATOM 978 O O . LYS A 1 120 ? -32.550 3.805 1.787 1.00 90.00 120 LYS A O 1
ATOM 983 N N . GLU A 1 121 ? -34.197 3.983 3.326 1.00 89.56 121 GLU A N 1
ATOM 984 C CA . GLU A 1 121 ? -33.341 3.901 4.504 1.00 89.56 121 GLU A CA 1
ATOM 985 C C . GLU A 1 121 ? -32.624 2.545 4.560 1.00 89.56 121 GLU A C 1
ATOM 987 O O . GLU A 1 121 ? -33.205 1.491 4.279 1.00 89.56 121 GLU A O 1
ATOM 992 N N . ILE A 1 122 ? -31.334 2.575 4.889 1.00 88.75 122 ILE A N 1
ATOM 993 C CA . ILE A 1 122 ? -30.510 1.380 5.038 1.00 88.75 122 ILE A CA 1
ATOM 994 C C . ILE A 1 122 ? -30.425 1.054 6.524 1.00 88.75 122 ILE A C 1
ATOM 996 O O . ILE A 1 122 ? -29.767 1.745 7.296 1.00 88.75 122 ILE A O 1
ATOM 1000 N N . HIS A 1 123 ? -31.066 -0.045 6.911 1.00 89.94 123 HIS A N 1
ATOM 1001 C CA . HIS A 1 123 ? -31.103 -0.485 8.300 1.00 89.94 123 HIS A CA 1
ATOM 1002 C C . HIS A 1 123 ? -29.696 -0.768 8.855 1.00 89.94 123 HIS A C 1
ATOM 1004 O O . HIS A 1 123 ? -28.904 -1.469 8.225 1.00 89.94 123 HIS A O 1
ATOM 1010 N N . ILE A 1 124 ? -29.412 -0.332 10.085 1.00 88.88 124 ILE A N 1
ATOM 1011 C CA . ILE A 1 124 ? -28.090 -0.453 10.726 1.00 88.88 124 ILE A CA 1
ATOM 1012 C C . ILE A 1 124 ? -27.545 -1.894 10.781 1.00 88.88 124 ILE A C 1
ATOM 1014 O O . ILE A 1 124 ? -26.381 -2.131 10.462 1.00 88.88 124 ILE A O 1
ATOM 1018 N N . ASN A 1 125 ? -28.407 -2.886 11.042 1.00 90.69 125 ASN A N 1
ATOM 1019 C CA . ASN A 1 125 ? -28.076 -4.321 10.965 1.00 90.69 125 ASN A CA 1
ATOM 1020 C C . ASN A 1 125 ? -27.412 -4.759 9.646 1.00 90.69 125 ASN A C 1
ATOM 1022 O O . ASN A 1 125 ? -26.598 -5.683 9.645 1.00 90.69 125 ASN A O 1
ATOM 1026 N N . PHE A 1 126 ? -27.731 -4.118 8.514 1.00 91.69 126 PHE A N 1
ATOM 1027 C CA . PHE A 1 126 ? -27.043 -4.388 7.250 1.00 91.69 126 PHE A CA 1
ATOM 1028 C C . PHE A 1 126 ? -25.550 -4.056 7.356 1.00 91.69 126 PHE A C 1
ATOM 1030 O O . PHE A 1 126 ? -24.709 -4.876 6.978 1.00 91.69 126 PHE A O 1
ATOM 1037 N N . TYR A 1 127 ? -25.226 -2.890 7.918 1.00 91.62 127 TYR A N 1
ATOM 1038 C CA . TYR A 1 127 ? -23.851 -2.450 8.117 1.00 91.62 127 TYR A CA 1
ATOM 1039 C C . TYR A 1 127 ? -23.125 -3.289 9.160 1.00 91.62 127 TYR A C 1
ATOM 1041 O O . TYR A 1 127 ? -21.995 -3.693 8.905 1.00 91.62 127 TYR A O 1
ATOM 1049 N N . ILE A 1 128 ? -23.774 -3.633 10.276 1.00 91.75 128 ILE A N 1
ATOM 1050 C CA . ILE A 1 128 ? -23.191 -4.513 11.303 1.00 91.75 128 ILE A CA 1
ATOM 1051 C C . ILE A 1 128 ? -22.745 -5.842 10.680 1.00 91.75 128 ILE A C 1
ATOM 1053 O O . ILE A 1 128 ? -21.588 -6.244 10.833 1.00 91.75 128 ILE A O 1
ATOM 1057 N N . ASN A 1 129 ? -23.627 -6.500 9.923 1.00 92.06 129 ASN A N 1
ATOM 1058 C CA . ASN A 1 129 ? -23.311 -7.774 9.277 1.00 92.06 129 ASN A CA 1
ATOM 1059 C C . ASN A 1 129 ? -22.176 -7.626 8.255 1.00 92.06 129 ASN A C 1
ATOM 1061 O O . ASN A 1 129 ? -21.211 -8.390 8.288 1.00 92.06 129 ASN A O 1
ATOM 1065 N N . LYS A 1 130 ? -22.238 -6.608 7.385 1.00 92.25 130 LYS A N 1
ATOM 1066 C CA . LYS A 1 130 ? -21.217 -6.395 6.349 1.00 92.25 130 LYS A CA 1
ATOM 1067 C C . LYS A 1 130 ? -19.853 -6.041 6.931 1.00 92.25 130 LYS A C 1
ATOM 1069 O O . LYS A 1 130 ? -18.846 -6.595 6.498 1.00 92.25 130 LYS A O 1
ATOM 1074 N N . ILE A 1 131 ? -19.804 -5.166 7.930 1.00 92.00 131 ILE A N 1
ATOM 1075 C CA . ILE A 1 131 ? -18.557 -4.816 8.612 1.00 92.00 131 ILE A CA 1
ATOM 1076 C C . ILE A 1 131 ? -17.990 -6.029 9.347 1.00 92.00 131 ILE A C 1
ATOM 1078 O O . ILE A 1 131 ? -16.793 -6.275 9.248 1.00 92.00 131 ILE A O 1
ATOM 1082 N N . THR A 1 132 ? -18.825 -6.844 9.992 1.00 91.62 132 THR A N 1
ATOM 1083 C CA . THR A 1 132 ? -18.373 -8.072 10.663 1.00 91.62 132 THR A CA 1
ATOM 1084 C C . THR A 1 132 ? -17.750 -9.062 9.675 1.00 91.62 132 THR A C 1
ATOM 1086 O O . THR A 1 132 ? -16.674 -9.597 9.939 1.00 91.62 132 THR A O 1
ATOM 1089 N N . GLU A 1 133 ? -18.373 -9.275 8.512 1.00 92.25 133 GLU A N 1
ATOM 1090 C CA . GLU A 1 133 ? -17.816 -10.106 7.432 1.00 92.25 133 GLU A CA 1
ATOM 1091 C C . GLU A 1 133 ? -16.461 -9.572 6.945 1.00 92.25 133 GLU A C 1
ATOM 1093 O O . 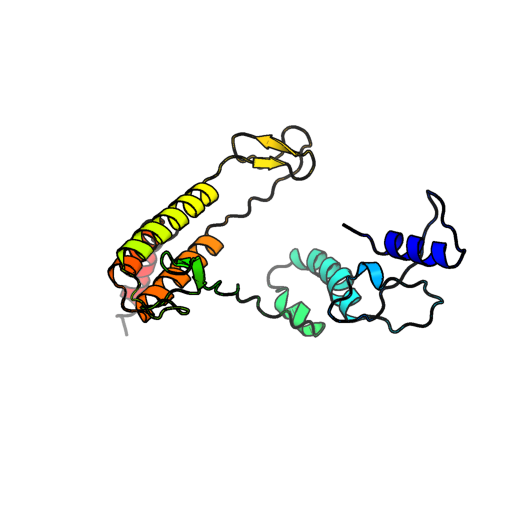GLU A 1 133 ? -15.488 -10.324 6.832 1.00 92.25 133 GLU A O 1
ATOM 1098 N N . ILE A 1 134 ? -16.375 -8.262 6.687 1.00 90.62 134 ILE A N 1
ATOM 1099 C CA . ILE A 1 134 ? -15.148 -7.613 6.209 1.00 90.62 134 ILE A CA 1
ATOM 1100 C C . ILE A 1 134 ? -14.034 -7.712 7.255 1.00 90.62 134 ILE A C 1
ATOM 1102 O O . ILE A 1 134 ? -12.893 -8.029 6.905 1.00 90.62 134 ILE A O 1
ATOM 1106 N N . LEU A 1 135 ? -14.354 -7.459 8.526 1.00 90.56 135 LEU A N 1
ATOM 1107 C CA . LEU A 1 135 ? -13.411 -7.551 9.636 1.00 90.56 135 LEU A CA 1
ATOM 1108 C C . LEU A 1 135 ? -12.881 -8.969 9.777 1.00 90.56 135 LEU A C 1
ATOM 1110 O O . LEU A 1 135 ? -11.667 -9.142 9.786 1.00 90.56 135 LEU A O 1
ATOM 1114 N N . ARG A 1 136 ? -13.757 -9.982 9.789 1.00 90.06 136 ARG A N 1
ATOM 1115 C CA . ARG A 1 136 ? -13.347 -11.393 9.836 1.00 90.06 136 ARG A CA 1
ATOM 1116 C C . ARG A 1 136 ? -12.382 -11.723 8.706 1.00 90.06 136 ARG A C 1
ATOM 1118 O O . ARG A 1 136 ? -11.292 -12.208 8.973 1.00 90.06 136 ARG A O 1
ATOM 1125 N N . LYS A 1 137 ? -12.721 -11.369 7.462 1.00 89.12 137 LYS A N 1
ATOM 1126 C CA . LYS A 1 137 ? -11.856 -11.622 6.300 1.00 89.12 137 LYS A CA 1
ATOM 1127 C C . LYS A 1 137 ? -10.494 -10.935 6.422 1.00 89.12 137 LYS A C 1
ATOM 1129 O O . LYS A 1 137 ? -9.469 -11.532 6.102 1.00 89.12 137 LYS A O 1
ATOM 1134 N N . LYS A 1 138 ? -10.461 -9.676 6.867 1.00 87.75 138 LYS A N 1
ATOM 1135 C CA . LYS A 1 138 ? -9.208 -8.929 7.045 1.00 87.75 138 LYS A CA 1
ATOM 1136 C C . LYS A 1 138 ? -8.365 -9.461 8.201 1.00 87.75 138 LYS A C 1
ATOM 1138 O O . LYS A 1 138 ? -7.154 -9.532 8.040 1.00 87.75 138 LYS A O 1
ATOM 1143 N N . ILE A 1 139 ? -8.987 -9.851 9.311 1.00 87.56 139 ILE A N 1
ATOM 1144 C CA . ILE A 1 139 ? -8.319 -10.485 10.453 1.00 87.56 139 ILE A CA 1
ATOM 1145 C C . ILE A 1 139 ? -7.733 -11.826 10.019 1.00 87.56 139 ILE A C 1
ATOM 1147 O O . ILE A 1 139 ? -6.541 -12.039 10.204 1.00 87.56 139 ILE A O 1
ATOM 1151 N N . SER A 1 140 ? -8.513 -12.682 9.351 1.00 85.25 140 SER A N 1
ATOM 1152 C CA . SER A 1 140 ? -8.001 -13.934 8.785 1.00 85.25 140 SER A CA 1
ATOM 1153 C C . SER A 1 140 ? -6.790 -13.669 7.897 1.00 85.25 140 SER A C 1
ATOM 1155 O O . SER A 1 140 ? -5.756 -14.281 8.105 1.00 85.25 140 SER A O 1
ATOM 1157 N N . ASN A 1 141 ? -6.861 -12.682 6.997 1.00 82.06 141 ASN A N 1
ATOM 1158 C CA . ASN A 1 141 ? -5.738 -12.309 6.133 1.00 82.06 141 ASN A CA 1
ATOM 1159 C C . ASN A 1 141 ? -4.516 -11.738 6.872 1.00 82.06 141 ASN A C 1
ATOM 1161 O O . ASN A 1 141 ? -3.407 -11.839 6.349 1.00 82.06 141 ASN A O 1
ATOM 1165 N N . LEU A 1 142 ? -4.708 -11.087 8.022 1.00 80.56 142 LEU A N 1
ATOM 1166 C CA . LEU A 1 142 ? -3.624 -10.551 8.850 1.00 80.56 142 LEU A CA 1
ATOM 1167 C C . LEU A 1 142 ? -2.834 -11.681 9.518 1.00 80.56 142 LEU A C 1
ATOM 1169 O O . LEU A 1 142 ? -1.621 -11.565 9.659 1.00 80.56 142 LEU A O 1
ATOM 1173 N N . TYR A 1 143 ? -3.529 -12.756 9.890 1.00 78.12 143 TYR A N 1
ATOM 1174 C CA . TYR A 1 143 ? -2.970 -13.921 10.573 1.00 78.12 143 TYR A CA 1
ATOM 1175 C C . TYR A 1 143 ? -2.786 -15.141 9.659 1.00 78.12 143 TYR A C 1
ATOM 1177 O O . TYR A 1 143 ? -2.493 -16.222 10.160 1.00 78.12 143 TYR A O 1
ATOM 1185 N N . LEU A 1 144 ? -2.942 -14.992 8.336 1.00 74.88 144 LEU A N 1
ATOM 1186 C CA . LEU A 1 144 ? -2.608 -16.052 7.383 1.00 74.88 144 LEU A CA 1
ATOM 1187 C C . LEU A 1 144 ? -1.125 -16.406 7.545 1.00 74.88 144 LEU A C 1
ATOM 1189 O O . LEU A 1 144 ? -0.254 -15.560 7.331 1.00 74.88 144 LEU A O 1
ATOM 1193 N N . THR A 1 145 ? -0.857 -17.651 7.927 1.00 66.00 145 THR A N 1
ATOM 1194 C CA . THR A 1 145 ? 0.496 -18.194 8.100 1.00 66.00 145 THR A CA 1
ATOM 1195 C C . THR A 1 145 ? 1.065 -18.746 6.800 1.00 66.00 145 THR A C 1
ATOM 1197 O O . THR A 1 145 ? 2.286 -18.837 6.674 1.00 66.00 145 THR A O 1
ATOM 1200 N N . ASP A 1 146 ? 0.197 -19.055 5.834 1.00 70.38 146 ASP A N 1
ATOM 1201 C CA . ASP A 1 146 ? 0.558 -19.596 4.532 1.00 70.38 146 ASP A CA 1
ATOM 1202 C C . ASP A 1 146 ? 1.483 -18.627 3.795 1.00 70.38 146 ASP A C 1
ATOM 1204 O O . ASP A 1 146 ? 1.104 -17.521 3.389 1.00 70.38 146 ASP A O 1
ATOM 1208 N N . TYR A 1 147 ? 2.718 -19.063 3.590 1.00 74.44 147 TYR A N 1
ATOM 1209 C CA . TYR A 1 147 ? 3.737 -18.285 2.919 1.00 74.44 147 TYR A CA 1
ATOM 1210 C C . TYR A 1 147 ? 4.073 -18.910 1.570 1.00 74.44 147 TYR A C 1
ATOM 1212 O O . TYR A 1 147 ? 4.254 -20.116 1.444 1.00 74.44 147 TYR A O 1
ATOM 1220 N N . LYS A 1 148 ? 4.188 -18.080 0.532 1.00 81.50 148 LYS A N 1
ATOM 1221 C CA . LYS A 1 148 ? 4.634 -18.510 -0.794 1.00 81.50 148 LYS A CA 1
ATOM 1222 C C . LYS A 1 148 ? 5.936 -17.801 -1.132 1.00 81.50 148 LYS A C 1
ATOM 1224 O O . LYS A 1 148 ? 5.962 -16.571 -1.180 1.00 81.50 148 LYS A O 1
ATOM 1229 N N . CYS A 1 149 ? 6.990 -18.570 -1.404 1.00 79.19 149 CYS A N 1
ATOM 1230 C CA . CYS A 1 149 ? 8.265 -18.009 -1.840 1.00 79.19 149 CYS A CA 1
ATOM 1231 C C . CYS A 1 149 ? 8.082 -17.222 -3.141 1.00 79.19 149 CYS A C 1
ATOM 1233 O O . CYS A 1 149 ? 7.530 -17.743 -4.110 1.00 79.19 149 CYS A O 1
ATOM 1235 N N . THR A 1 150 ? 8.566 -15.982 -3.179 1.00 81.31 150 THR A N 1
ATOM 1236 C CA . THR A 1 150 ? 8.436 -15.108 -4.354 1.00 81.31 150 THR A CA 1
ATOM 1237 C C . THR A 1 150 ? 9.297 -15.551 -5.533 1.00 81.31 150 THR A C 1
ATOM 1239 O O . THR A 1 150 ? 8.921 -15.295 -6.671 1.00 81.31 150 THR A O 1
ATOM 1242 N N . GLU A 1 151 ? 10.406 -16.249 -5.272 1.00 83.81 151 GLU A N 1
ATOM 1243 C CA . GLU A 1 151 ? 11.334 -16.710 -6.311 1.00 83.81 151 GLU A CA 1
ATOM 1244 C C . GLU A 1 151 ? 10.932 -18.073 -6.888 1.00 83.81 151 GLU A C 1
ATOM 1246 O O . GLU A 1 151 ? 10.757 -18.218 -8.093 1.00 83.81 151 GLU A O 1
ATOM 1251 N N . CYS A 1 152 ? 10.747 -19.088 -6.034 1.00 85.50 152 CYS A N 1
ATOM 1252 C CA . CYS A 1 152 ? 10.492 -20.466 -6.484 1.00 85.50 152 CYS A CA 1
ATOM 1253 C C . CYS A 1 152 ? 9.025 -20.909 -6.382 1.00 85.50 152 CYS A C 1
ATOM 1255 O O . CYS A 1 152 ? 8.706 -22.045 -6.716 1.00 85.50 152 CYS A O 1
ATOM 1257 N N . ASN A 1 153 ? 8.120 -20.036 -5.923 1.00 84.00 153 ASN A N 1
ATOM 1258 C CA . ASN A 1 153 ? 6.681 -20.296 -5.796 1.00 84.00 153 ASN A CA 1
ATOM 1259 C C . ASN A 1 153 ? 6.266 -21.453 -4.867 1.00 84.00 153 ASN A C 1
ATOM 1261 O O . ASN A 1 153 ? 5.075 -21.774 -4.814 1.00 84.00 153 ASN A O 1
ATOM 1265 N N . LEU A 1 154 ? 7.197 -22.036 -4.107 1.00 84.31 154 LEU A N 1
ATOM 1266 C CA . LEU A 1 154 ? 6.901 -23.087 -3.137 1.00 84.31 154 LEU A CA 1
ATOM 1267 C C . LEU A 1 154 ? 6.089 -22.519 -1.964 1.00 84.31 154 LEU A C 1
ATOM 1269 O O . LEU A 1 154 ? 6.377 -21.417 -1.484 1.00 84.31 154 LEU A O 1
ATOM 1273 N N . LYS A 1 155 ? 5.050 -23.251 -1.556 1.00 83.12 155 LYS A N 1
ATOM 1274 C CA . LYS A 1 155 ? 4.171 -22.888 -0.441 1.00 83.12 155 LYS A CA 1
ATOM 1275 C C . LYS A 1 155 ? 4.646 -23.555 0.844 1.00 83.12 155 LYS A C 1
ATOM 1277 O O . LYS A 1 155 ? 5.066 -24.706 0.817 1.00 83.12 155 LYS A O 1
ATOM 1282 N N . TYR A 1 156 ? 4.522 -22.828 1.938 1.00 77.88 156 TYR A N 1
ATOM 1283 C CA . TYR A 1 156 ? 4.804 -23.261 3.293 1.00 77.88 156 TYR A CA 1
ATOM 1284 C C . TYR A 1 156 ? 3.569 -22.981 4.145 1.00 77.88 156 TYR A C 1
ATOM 1286 O O . TYR A 1 156 ? 2.932 -21.941 3.968 1.00 77.88 156 TYR A O 1
ATOM 1294 N N . ASP A 1 157 ? 3.263 -23.876 5.080 1.00 76.88 157 ASP A N 1
ATOM 1295 C CA . ASP A 1 157 ? 2.128 -23.722 6.006 1.00 76.88 157 ASP A CA 1
ATOM 1296 C C . ASP A 1 157 ? 2.404 -22.669 7.097 1.00 76.88 157 ASP A C 1
ATOM 1298 O O . ASP A 1 157 ? 1.505 -22.210 7.803 1.00 76.88 157 ASP A O 1
ATOM 1302 N N . THR A 1 158 ? 3.669 -22.263 7.229 1.00 72.19 158 THR A N 1
ATOM 1303 C CA . THR A 1 158 ? 4.132 -21.236 8.157 1.00 72.19 158 THR A CA 1
ATOM 1304 C C . THR A 1 158 ? 5.038 -20.228 7.463 1.00 72.19 158 THR A C 1
ATOM 1306 O O . THR A 1 158 ? 5.694 -20.516 6.457 1.00 72.19 158 THR A O 1
ATOM 1309 N N . TYR A 1 159 ? 5.097 -19.019 8.023 1.00 71.62 159 TYR A N 1
ATOM 1310 C CA . TYR A 1 159 ? 6.017 -18.000 7.548 1.00 71.62 159 TYR A CA 1
ATOM 1311 C C . TYR A 1 159 ? 7.461 -18.410 7.845 1.00 71.62 159 TYR A C 1
ATOM 1313 O O . TYR A 1 159 ? 7.841 -18.572 9.005 1.00 71.62 159 TYR A O 1
ATOM 1321 N N . THR A 1 160 ? 8.286 -18.505 6.802 1.00 71.62 160 THR A N 1
ATOM 1322 C CA . THR A 1 160 ? 9.722 -18.752 6.939 1.00 71.62 160 THR A CA 1
ATOM 1323 C C . THR A 1 160 ? 10.506 -17.499 6.561 1.00 71.62 160 THR A C 1
ATOM 1325 O O . THR A 1 160 ? 10.230 -16.835 5.561 1.00 71.62 160 THR A O 1
ATOM 1328 N N . THR A 1 161 ? 11.520 -17.154 7.353 1.00 75.69 161 THR A N 1
ATOM 1329 C CA . THR A 1 161 ? 12.445 -16.043 7.055 1.00 75.69 161 THR A CA 1
ATOM 1330 C C . THR A 1 161 ? 13.357 -16.361 5.874 1.00 75.69 161 THR A C 1
ATOM 1332 O O . THR A 1 161 ? 13.845 -15.451 5.207 1.00 75.69 161 THR A O 1
ATOM 1335 N N . VAL A 1 162 ? 13.556 -17.648 5.591 1.00 81.31 162 VAL A N 1
ATOM 1336 C CA . VAL A 1 162 ? 14.342 -18.156 4.470 1.00 81.31 162 VAL A CA 1
ATOM 1337 C C . VAL A 1 162 ? 13.558 -19.268 3.780 1.00 81.31 162 VAL A C 1
ATOM 1339 O O . VAL A 1 162 ? 12.948 -20.119 4.426 1.00 81.31 162 VAL A O 1
ATOM 1342 N N . CYS A 1 163 ? 13.546 -19.259 2.452 1.00 81.94 163 CYS A N 1
ATOM 1343 C CA . CYS A 1 163 ? 13.001 -20.357 1.665 1.00 81.94 163 CYS A CA 1
ATOM 1344 C C . CYS A 1 163 ? 13.914 -21.591 1.766 1.00 81.94 163 CYS A C 1
ATOM 1346 O O . CYS A 1 163 ? 15.060 -21.518 1.335 1.00 81.94 163 CYS A O 1
ATOM 1348 N N . TYR A 1 164 ? 13.408 -22.733 2.242 1.00 83.19 164 TYR A N 1
ATOM 1349 C CA . TYR A 1 164 ? 14.194 -23.973 2.363 1.00 83.19 164 TYR A CA 1
ATOM 1350 C C . TYR A 1 164 ? 14.611 -24.589 1.018 1.00 83.19 164 TYR A C 1
ATOM 1352 O O . TYR A 1 164 ? 15.506 -25.424 0.981 1.00 83.19 164 TYR A O 1
ATOM 1360 N N . ASN A 1 165 ? 13.975 -24.184 -0.086 1.00 86.69 165 ASN A N 1
ATOM 1361 C CA . ASN A 1 165 ? 14.289 -24.688 -1.424 1.00 86.69 165 ASN A CA 1
ATOM 1362 C C . ASN A 1 165 ? 15.330 -23.835 -2.172 1.00 86.69 165 ASN A C 1
ATOM 1364 O O . ASN A 1 165 ? 16.241 -24.371 -2.789 1.00 86.69 165 ASN A O 1
ATOM 1368 N N . CYS A 1 166 ? 15.196 -22.503 -2.153 1.00 86.25 166 CYS A N 1
ATOM 1369 C CA . CYS A 1 166 ? 16.067 -21.607 -2.932 1.00 86.25 166 CYS A CA 1
ATOM 1370 C C . CYS A 1 166 ? 16.911 -20.648 -2.083 1.00 86.25 166 CYS A C 1
ATOM 1372 O O . CYS A 1 166 ? 17.557 -19.762 -2.634 1.00 86.25 166 CYS A O 1
ATOM 1374 N N . ASN A 1 167 ? 16.883 -20.785 -0.753 1.00 83.88 167 ASN A N 1
ATOM 1375 C CA . ASN A 1 167 ? 17.605 -19.946 0.211 1.00 83.88 167 ASN A CA 1
ATOM 1376 C C . ASN A 1 167 ? 17.316 -18.438 0.113 1.00 83.88 167 ASN A C 1
ATOM 1378 O O . ASN A 1 167 ? 18.046 -17.618 0.670 1.00 83.88 167 ASN A O 1
ATOM 1382 N N . PHE A 1 168 ? 16.237 -18.047 -0.568 1.00 82.44 168 PHE A N 1
ATOM 1383 C CA . PHE A 1 168 ? 15.834 -16.650 -0.659 1.00 82.44 168 PHE A CA 1
ATOM 1384 C C . PHE A 1 168 ? 15.395 -16.121 0.711 1.00 82.44 168 PHE A C 1
ATOM 1386 O O . PHE A 1 168 ? 14.598 -16.762 1.402 1.00 82.44 168 PHE A O 1
ATOM 1393 N N . VAL A 1 169 ? 15.913 -14.950 1.091 1.00 80.31 169 VAL A N 1
ATOM 1394 C CA . VAL A 1 169 ? 15.586 -14.278 2.354 1.00 80.31 169 VAL A CA 1
ATOM 1395 C C . VAL A 1 169 ? 14.287 -13.499 2.188 1.00 80.31 169 VAL A C 1
ATOM 1397 O O . VAL A 1 169 ? 14.217 -12.491 1.481 1.00 80.31 169 VAL A O 1
ATOM 1400 N N . ASN A 1 170 ? 13.256 -13.953 2.885 1.00 70.50 170 ASN A N 1
ATOM 1401 C CA . ASN A 1 170 ? 11.926 -13.380 2.821 1.00 70.50 170 ASN A CA 1
ATOM 1402 C C . ASN A 1 170 ? 11.846 -12.166 3.747 1.00 70.50 170 ASN A C 1
ATOM 1404 O O . ASN A 1 170 ? 12.103 -12.254 4.951 1.00 70.50 170 ASN A O 1
ATOM 1408 N N . LYS A 1 171 ? 11.445 -11.018 3.197 1.00 69.69 171 LYS A N 1
ATOM 1409 C CA . LYS A 1 171 ? 11.130 -9.835 4.002 1.00 69.69 171 LYS A CA 1
ATOM 1410 C C . LYS A 1 171 ? 9.691 -9.930 4.486 1.00 69.69 171 LYS A C 1
ATOM 1412 O O . LYS A 1 171 ? 8.765 -9.787 3.689 1.00 69.69 171 LYS A O 1
ATOM 1417 N N . TYR A 1 172 ? 9.513 -10.128 5.790 1.00 69.31 172 TYR A N 1
ATOM 1418 C CA . TYR A 1 172 ? 8.190 -10.078 6.397 1.00 69.31 172 TYR A CA 1
ATOM 1419 C C . TYR A 1 172 ? 7.698 -8.637 6.331 1.00 69.31 172 TYR A C 1
ATOM 1421 O O . TYR A 1 172 ? 8.355 -7.729 6.844 1.00 69.31 172 TYR A O 1
ATOM 1429 N N . GLN A 1 173 ? 6.560 -8.419 5.680 1.00 69.44 173 GLN A N 1
ATOM 1430 C CA . GLN A 1 173 ? 5.889 -7.127 5.687 1.00 69.44 173 GLN A CA 1
ATOM 1431 C C . GLN A 1 173 ? 4.655 -7.233 6.583 1.00 69.44 173 GLN A C 1
ATOM 1433 O O . GLN A 1 173 ? 3.642 -7.792 6.152 1.00 69.44 173 GLN A O 1
ATOM 1438 N N . PRO A 1 174 ? 4.719 -6.729 7.828 1.00 72.94 174 PRO A N 1
ATOM 1439 C CA . PRO A 1 174 ? 3.560 -6.728 8.704 1.00 72.94 174 PRO A CA 1
ATOM 1440 C C . PRO A 1 174 ? 2.463 -5.847 8.102 1.00 72.94 174 PRO A C 1
ATOM 1442 O O . PRO A 1 174 ? 2.689 -4.681 7.781 1.00 72.94 174 PRO A O 1
ATOM 1445 N N . LYS A 1 175 ? 1.247 -6.387 7.988 1.00 77.25 175 LYS A N 1
ATOM 1446 C CA . LYS A 1 175 ? 0.070 -5.647 7.493 1.00 77.25 175 LYS A CA 1
ATOM 1447 C C . LYS A 1 175 ? -0.691 -4.917 8.603 1.00 77.25 175 LYS A C 1
ATOM 1449 O O . LYS A 1 175 ? -1.767 -4.376 8.360 1.00 77.25 175 LYS A O 1
ATOM 1454 N N . ASN A 1 176 ?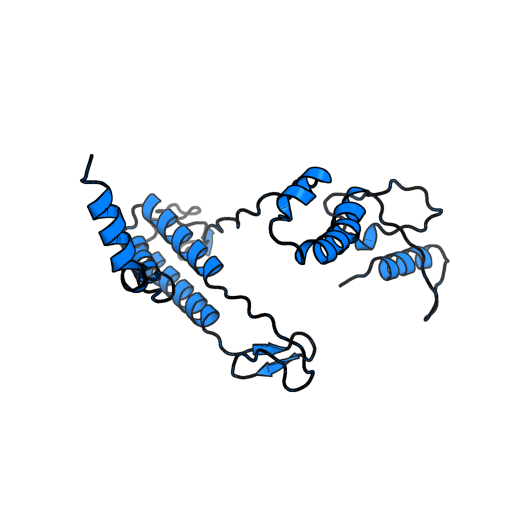 -0.140 -4.894 9.818 1.00 80.31 176 ASN A N 1
ATOM 1455 C CA . ASN A 1 176 ? -0.766 -4.311 11.004 1.00 80.31 176 ASN A CA 1
ATOM 1456 C C . ASN A 1 176 ? -1.112 -2.836 10.777 1.00 80.31 176 ASN A C 1
ATOM 1458 O O . ASN A 1 176 ? -2.258 -2.453 10.960 1.00 80.31 176 ASN A O 1
ATOM 1462 N N . TYR A 1 177 ? -0.164 -2.039 10.276 1.00 78.06 177 TYR A N 1
ATOM 1463 C CA . TYR A 1 177 ? -0.397 -0.615 10.022 1.00 78.06 177 TYR A CA 1
ATOM 1464 C C . TYR A 1 177 ? -1.534 -0.373 9.015 1.00 78.06 177 TYR A C 1
ATOM 1466 O O . TYR A 1 177 ? -2.421 0.439 9.261 1.00 78.06 177 TYR A O 1
ATOM 1474 N N . GLU A 1 178 ? -1.562 -1.111 7.901 1.00 80.62 178 GLU A N 1
ATOM 1475 C CA . GLU A 1 178 ? -2.633 -0.992 6.899 1.00 80.62 178 GLU A CA 1
ATOM 1476 C C . GLU A 1 178 ? -4.001 -1.404 7.457 1.00 80.62 178 GLU A C 1
ATOM 1478 O O . GLU A 1 178 ? -5.032 -0.823 7.107 1.00 80.62 178 GLU A O 1
ATOM 1483 N N . PHE A 1 179 ? -4.020 -2.419 8.320 1.00 85.06 179 PHE A N 1
ATOM 1484 C CA . PHE A 1 179 ? -5.228 -2.854 9.005 1.00 85.06 179 PHE A CA 1
ATOM 1485 C C . PHE A 1 179 ? -5.733 -1.791 9.993 1.00 85.06 179 PHE A C 1
ATOM 1487 O O . PHE A 1 179 ? -6.939 -1.566 10.065 1.00 85.06 179 PHE A O 1
ATOM 1494 N N . ASP A 1 180 ? -4.837 -1.071 10.663 1.00 80.94 180 ASP A N 1
ATOM 1495 C CA . ASP A 1 180 ? -5.177 -0.030 11.644 1.00 80.94 180 ASP A CA 1
ATOM 1496 C C . ASP A 1 180 ? -5.739 1.210 10.986 1.00 80.94 180 ASP A C 1
ATOM 1498 O O . ASP A 1 180 ? -6.766 1.733 11.414 1.00 80.94 180 ASP A O 1
ATOM 1502 N N . GLN A 1 181 ? -5.105 1.632 9.893 1.00 82.00 181 GLN A N 1
ATOM 1503 C CA . GLN A 1 181 ? -5.617 2.710 9.058 1.00 82.00 181 GLN A CA 1
ATOM 1504 C C . GLN A 1 181 ? -7.018 2.378 8.542 1.00 82.00 181 GLN A C 1
ATOM 1506 O O . GLN A 1 181 ? -7.906 3.226 8.568 1.00 82.00 181 GLN A O 1
ATOM 1511 N N . PHE A 1 182 ? -7.243 1.123 8.143 1.00 86.75 182 PHE A N 1
ATOM 1512 C CA . PHE A 1 182 ? -8.570 0.656 7.761 1.00 86.75 182 PHE A CA 1
ATOM 1513 C C . PHE A 1 182 ? -9.567 0.716 8.926 1.00 86.75 182 PHE A C 1
ATOM 1515 O O . PHE A 1 182 ? -10.657 1.250 8.752 1.00 86.75 182 PHE A O 1
ATOM 1522 N N . LEU A 1 183 ? -9.227 0.189 10.106 1.00 87.38 183 LEU A N 1
ATOM 1523 C CA . LEU A 1 183 ? -10.126 0.225 11.264 1.00 87.38 183 LEU A CA 1
ATOM 1524 C C . LEU A 1 183 ? -10.487 1.665 11.649 1.00 87.38 183 LEU A C 1
ATOM 1526 O O . LEU A 1 183 ? -11.657 1.965 11.882 1.00 87.38 183 LEU A O 1
ATOM 1530 N N . TYR A 1 184 ? -9.498 2.559 11.671 1.00 85.00 184 TYR A N 1
ATOM 1531 C CA . TYR A 1 184 ? -9.707 3.967 11.978 1.00 85.00 184 TYR A CA 1
ATOM 1532 C C . TYR A 1 184 ? -10.609 4.645 10.945 1.00 85.00 184 TYR A C 1
ATOM 1534 O O . TYR A 1 184 ? -11.551 5.336 11.328 1.00 85.00 184 TYR A O 1
ATOM 1542 N N . SER A 1 185 ? -10.391 4.395 9.648 1.00 86.19 185 SER A N 1
ATOM 1543 C CA . SER A 1 185 ? -11.233 4.978 8.602 1.00 86.19 185 SER A CA 1
ATOM 1544 C C . SER A 1 185 ? -12.686 4.513 8.724 1.00 86.19 185 SER A C 1
ATOM 1546 O O . SER A 1 185 ? -13.589 5.334 8.627 1.00 86.19 185 SER A O 1
ATOM 1548 N N . VAL A 1 186 ? -12.928 3.223 9.005 1.00 88.69 186 VAL A N 1
ATOM 1549 C CA . VAL A 1 186 ? -14.290 2.702 9.235 1.00 88.69 186 VAL A CA 1
ATOM 1550 C C . VAL A 1 186 ? -14.921 3.391 10.444 1.00 88.69 186 VAL A C 1
ATOM 1552 O O . VAL A 1 186 ? -16.059 3.845 10.375 1.00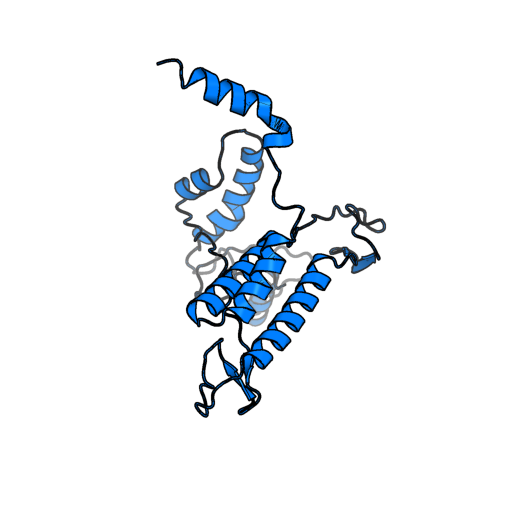 88.69 186 VAL A O 1
ATOM 1555 N N . TYR A 1 187 ? -14.185 3.473 11.555 1.00 88.75 187 TYR A N 1
ATOM 1556 C CA . TYR A 1 187 ? -14.677 4.075 12.790 1.00 88.75 187 TYR A CA 1
ATOM 1557 C C . TYR A 1 187 ? -15.100 5.533 12.579 1.00 88.75 187 TYR A C 1
ATOM 1559 O O . TYR A 1 187 ? -16.207 5.893 12.973 1.00 88.75 187 TYR A O 1
ATOM 1567 N N . VAL A 1 188 ? -14.264 6.342 11.919 1.00 86.06 188 VAL A N 1
ATOM 1568 C CA . VAL A 1 188 ? -14.572 7.748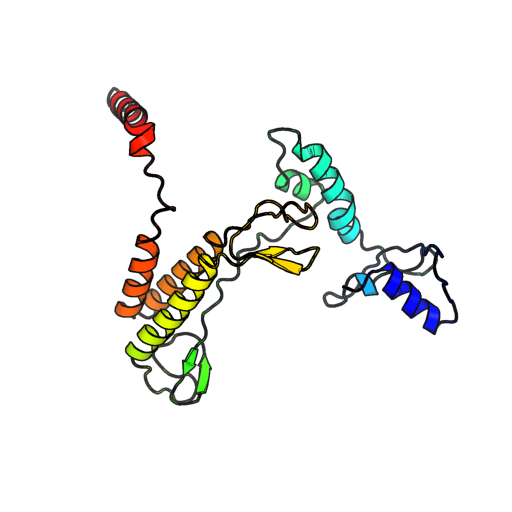 11.616 1.00 86.06 188 VAL A CA 1
ATOM 1569 C C . VAL A 1 188 ? -15.814 7.853 10.731 1.00 86.06 188 VAL A C 1
ATOM 1571 O O . VAL A 1 188 ? -16.754 8.542 11.116 1.00 86.06 188 VAL A O 1
ATOM 1574 N N . THR A 1 189 ? -15.886 7.097 9.628 1.00 88.19 189 THR A N 1
ATOM 1575 C CA . THR A 1 189 ? -17.043 7.128 8.715 1.00 88.19 189 THR A CA 1
ATOM 1576 C C . THR A 1 189 ? -18.361 6.828 9.432 1.00 88.19 189 THR A C 1
ATOM 1578 O O . THR A 1 189 ? -19.337 7.554 9.275 1.00 88.19 189 THR A O 1
ATOM 1581 N N . PHE A 1 190 ? -18.420 5.770 10.246 1.00 89.75 190 PHE A N 1
ATOM 1582 C CA . PHE A 1 190 ? -19.664 5.412 10.939 1.00 89.75 190 PHE A CA 1
ATOM 1583 C C . PHE A 1 190 ? -19.960 6.298 12.154 1.00 89.75 190 PHE A C 1
ATOM 1585 O O . PHE A 1 190 ? -21.120 6.410 12.548 1.00 89.75 190 PHE A O 1
ATOM 1592 N N . LYS A 1 191 ? -18.945 6.959 12.724 1.00 87.12 191 LYS A N 1
ATOM 1593 C CA . LYS A 1 191 ? -19.130 7.985 13.753 1.00 87.12 191 LYS A CA 1
ATOM 1594 C C . LYS A 1 191 ? -19.739 9.263 13.170 1.00 87.12 191 LYS A C 1
ATOM 1596 O O . LYS A 1 191 ? -20.673 9.789 13.760 1.00 87.12 191 LYS A O 1
ATOM 1601 N N . GLU A 1 192 ? -19.264 9.720 12.011 1.00 87.44 192 GLU A N 1
ATOM 1602 C CA . GLU A 1 192 ? -19.820 10.878 11.288 1.00 87.44 192 GLU A CA 1
ATOM 1603 C C . GLU A 1 192 ? -21.266 10.641 10.829 1.00 87.44 192 GLU A C 1
ATOM 1605 O O . GLU A 1 192 ? -22.078 11.559 10.826 1.00 87.44 192 GLU A O 1
ATOM 1610 N N . LEU A 1 193 ? -21.613 9.394 10.498 1.00 87.62 193 LEU A N 1
ATOM 1611 C CA . LEU A 1 193 ? -22.982 8.991 10.158 1.00 87.62 193 LEU A CA 1
ATOM 1612 C C . LEU A 1 193 ? -23.890 8.763 11.380 1.00 87.62 193 LEU A C 1
ATOM 1614 O O . LEU A 1 193 ? -25.042 8.367 11.198 1.00 87.62 193 LEU A O 1
ATOM 1618 N N . GLU A 1 194 ? -23.389 8.980 12.602 1.00 89.75 194 GLU A N 1
ATOM 1619 C CA . GLU A 1 194 ? -24.101 8.767 13.875 1.00 89.75 194 GLU A CA 1
ATOM 1620 C C . GLU A 1 194 ? -24.578 7.314 14.089 1.00 89.75 194 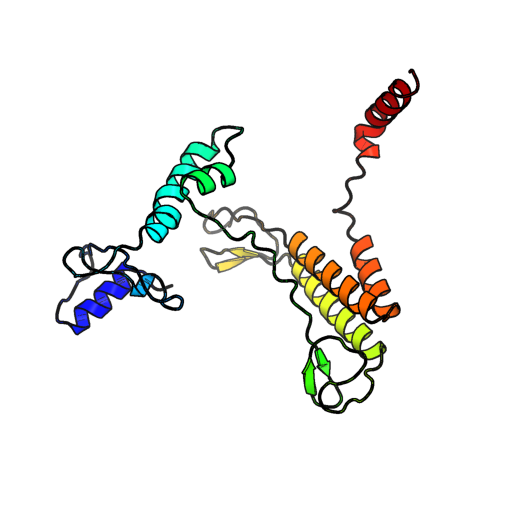GLU A C 1
ATOM 1622 O O . GLU A 1 194 ? -25.496 7.038 14.860 1.00 89.75 194 GLU A O 1
ATOM 1627 N N . MET A 1 195 ? -23.935 6.344 13.434 1.00 89.38 195 MET A N 1
ATOM 1628 C CA . MET A 1 195 ? -24.244 4.915 13.547 1.00 89.38 195 MET A CA 1
ATOM 1629 C C . MET A 1 195 ? -23.413 4.274 14.668 1.00 89.38 195 MET A C 1
ATOM 1631 O O . MET A 1 195 ? -22.506 3.470 14.427 1.00 89.38 195 MET A O 1
ATOM 1635 N N . ASN A 1 196 ? -23.729 4.647 15.912 1.00 90.00 196 ASN A N 1
ATOM 1636 C CA . ASN A 1 196 ? -22.942 4.312 17.108 1.00 90.00 196 ASN A CA 1
ATOM 1637 C C . ASN A 1 196 ? -22.711 2.807 17.316 1.00 90.00 196 ASN A C 1
ATOM 1639 O O . ASN A 1 196 ? -21.673 2.397 17.825 1.00 90.00 196 ASN A O 1
ATOM 1643 N N . GLU A 1 197 ? -23.651 1.957 16.912 1.00 91.12 197 GLU A N 1
ATOM 1644 C CA . GLU A 1 197 ? -23.524 0.502 17.057 1.00 91.12 197 GLU A CA 1
ATOM 1645 C C . GLU A 1 197 ? -22.378 -0.056 16.202 1.00 91.12 197 GLU A C 1
ATOM 1647 O O . GLU A 1 197 ? -21.579 -0.872 16.668 1.00 91.12 197 GLU A O 1
ATOM 1652 N N . VAL A 1 198 ? -22.253 0.433 14.964 1.00 90.25 198 VAL A N 1
ATOM 1653 C CA . VAL A 1 198 ? -21.197 0.023 14.032 1.00 90.25 198 VAL A CA 1
ATOM 1654 C C . VAL A 1 198 ? -19.856 0.612 14.461 1.00 90.25 198 VAL A C 1
ATOM 1656 O O . VAL A 1 198 ? -18.853 -0.103 14.484 1.00 90.25 198 VAL A O 1
ATOM 1659 N N . SER A 1 199 ? -19.822 1.890 14.852 1.00 89.81 199 SER A N 1
ATOM 1660 C CA . SER A 1 199 ? -18.582 2.528 15.309 1.00 89.81 199 SER A CA 1
ATOM 1661 C C . SER A 1 199 ? -18.052 1.877 16.594 1.00 89.81 199 SER A C 1
ATOM 1663 O O . SER A 1 199 ? -16.856 1.600 16.680 1.00 89.81 199 SER A O 1
ATOM 1665 N N . ASN A 1 200 ? -18.924 1.512 17.541 1.00 89.62 200 ASN A N 1
ATOM 1666 C CA . ASN A 1 200 ? -18.549 0.788 18.759 1.00 89.62 200 ASN A CA 1
ATOM 1667 C C . ASN A 1 200 ? -18.029 -0.627 18.474 1.00 89.62 200 ASN A C 1
ATOM 1669 O O . ASN A 1 200 ? -17.089 -1.079 19.131 1.00 89.62 200 ASN A O 1
ATOM 1673 N N . LEU A 1 201 ? -18.600 -1.332 17.491 1.00 91.00 201 LEU A N 1
ATOM 1674 C CA . LEU A 1 201 ? -18.096 -2.637 17.053 1.00 91.00 201 LEU A CA 1
ATOM 1675 C C . LEU A 1 201 ? -16.652 -2.525 16.546 1.00 91.00 201 LEU A C 1
ATOM 1677 O O . LEU A 1 201 ? -15.790 -3.304 16.952 1.00 91.00 201 LEU A O 1
ATOM 1681 N N . VAL A 1 202 ? -16.369 -1.524 15.711 1.00 89.12 202 VAL A N 1
ATOM 1682 C CA . VAL A 1 202 ? -15.018 -1.279 15.184 1.00 89.12 202 VAL A CA 1
ATOM 1683 C C . VAL A 1 202 ? -14.067 -0.802 16.286 1.00 89.12 202 VAL A C 1
ATOM 1685 O O . VAL A 1 202 ? -12.916 -1.235 16.329 1.00 89.12 202 VAL A O 1
ATOM 1688 N N . LEU A 1 203 ? -14.545 0.030 17.217 1.00 87.12 203 LEU A N 1
ATOM 1689 C CA . LEU A 1 203 ? -13.765 0.514 18.357 1.00 87.12 203 LEU A CA 1
ATOM 1690 C C . LEU A 1 203 ? -13.310 -0.630 19.271 1.00 87.12 203 LEU A C 1
ATOM 1692 O O . LEU A 1 203 ? -12.167 -0.634 19.722 1.00 87.12 203 LEU A O 1
ATOM 1696 N N . LYS A 1 204 ? -14.159 -1.641 19.498 1.00 86.69 204 LYS A N 1
ATOM 1697 C CA . LYS A 1 204 ? -13.747 -2.863 20.206 1.00 86.69 204 LYS A CA 1
ATOM 1698 C C . LYS A 1 204 ? -12.563 -3.519 19.496 1.00 86.69 204 LYS A C 1
ATOM 1700 O O . LYS A 1 204 ? -11.551 -3.781 20.136 1.00 86.69 204 LYS A O 1
ATOM 1705 N N . CYS A 1 205 ? -12.639 -3.716 18.179 1.00 83.56 205 CYS A N 1
ATOM 1706 C CA . CYS A 1 205 ? -11.528 -4.280 17.405 1.00 83.56 205 CYS A CA 1
ATOM 1707 C C . CYS A 1 205 ? -10.252 -3.420 17.453 1.00 83.56 205 CYS A C 1
ATOM 1709 O O . CYS A 1 205 ? -9.162 -3.981 17.520 1.00 83.56 205 CYS A O 1
ATOM 1711 N N . LEU A 1 206 ? -10.373 -2.087 17.457 1.00 80.75 206 LEU A N 1
ATOM 1712 C CA . LEU A 1 206 ? -9.242 -1.170 17.659 1.00 80.75 206 LEU A CA 1
ATOM 1713 C C . LEU A 1 206 ? -8.586 -1.354 19.036 1.00 80.75 206 LEU A C 1
ATOM 1715 O O . LEU A 1 206 ? -7.365 -1.285 19.144 1.00 80.75 206 LEU A O 1
ATOM 1719 N N . ASN A 1 207 ? -9.382 -1.611 20.077 1.00 78.12 207 ASN A N 1
ATOM 1720 C CA . ASN A 1 207 ? -8.890 -1.782 21.445 1.00 78.12 207 ASN A CA 1
ATOM 1721 C C . ASN A 1 207 ? -8.241 -3.156 21.695 1.00 78.12 207 ASN A C 1
ATOM 1723 O O . ASN A 1 207 ? -7.292 -3.230 22.469 1.00 78.12 207 ASN A O 1
ATOM 1727 N N . PHE A 1 208 ? -8.718 -4.224 21.044 1.00 72.81 208 PHE A N 1
ATOM 1728 C CA . PHE A 1 208 ? -8.242 -5.605 21.250 1.00 72.81 208 PHE A CA 1
ATOM 1729 C C . PHE A 1 208 ? -6.896 -5.938 20.600 1.00 72.81 208 PHE A C 1
ATOM 1731 O O . PHE A 1 208 ? -6.401 -7.053 20.752 1.00 72.81 208 PHE A O 1
ATOM 1738 N N . SER A 1 209 ? -6.275 -5.023 19.860 1.00 63.50 209 SER A N 1
ATOM 1739 C CA . SER A 1 209 ? -4.968 -5.319 19.287 1.00 63.50 209 SER A CA 1
ATOM 1740 C C . SER A 1 209 ? -3.855 -5.205 20.338 1.00 63.50 209 SER A C 1
ATOM 1742 O O . SER A 1 209 ? -3.167 -4.187 20.433 1.00 63.50 209 SER A O 1
ATOM 1744 N N . GLU A 1 210 ? -3.691 -6.256 21.138 1.00 49.59 210 GLU A N 1
ATOM 1745 C CA . GLU A 1 210 ? -2.804 -6.309 22.310 1.00 49.59 210 GLU A CA 1
ATOM 1746 C C . GLU A 1 210 ? -1.333 -5.995 21.998 1.00 49.59 210 GLU A C 1
ATOM 1748 O O . GLU A 1 210 ? -0.654 -5.360 22.797 1.00 49.59 210 GLU A O 1
ATOM 1753 N N . TYR A 1 211 ? -0.839 -6.316 20.800 1.00 52.50 211 TYR A N 1
ATOM 1754 C CA . TYR A 1 211 ? 0.559 -6.064 20.418 1.00 52.50 211 TYR A CA 1
ATOM 1755 C C . TYR A 1 211 ? 0.880 -4.606 20.030 1.00 52.50 211 TYR A C 1
ATOM 1757 O O . TYR A 1 211 ? 1.946 -4.345 19.475 1.00 52.50 211 TYR A O 1
ATOM 1765 N N . ARG A 1 212 ? -0.031 -3.646 20.256 1.00 57.78 212 ARG A N 1
ATOM 1766 C CA . ARG A 1 212 ? 0.110 -2.257 19.759 1.00 57.78 212 ARG A CA 1
ATOM 1767 C C . ARG A 1 212 ? 0.296 -1.194 20.834 1.00 57.78 212 ARG A C 1
ATOM 1769 O O . ARG A 1 212 ? 0.679 -0.076 20.503 1.00 57.78 212 ARG A O 1
ATOM 1776 N N . LYS A 1 213 ? 0.053 -1.519 22.102 1.00 57.38 213 LYS A N 1
ATOM 1777 C CA . LYS A 1 213 ? 0.354 -0.637 23.233 1.00 57.38 213 LYS A CA 1
ATOM 1778 C C . LYS A 1 213 ? 1.470 -1.281 24.033 1.00 57.38 213 LYS A C 1
ATOM 1780 O O . LYS A 1 213 ? 1.227 -2.183 24.827 1.00 57.38 213 LYS A O 1
ATOM 1785 N N . ILE A 1 214 ? 2.698 -0.832 23.791 1.00 62.59 214 ILE A N 1
ATOM 1786 C CA . ILE A 1 214 ? 3.770 -1.087 24.747 1.00 62.59 214 ILE A CA 1
ATOM 1787 C C . ILE A 1 214 ? 3.464 -0.179 25.923 1.00 62.59 214 ILE A C 1
ATOM 1789 O O . ILE A 1 214 ? 3.535 1.044 25.812 1.00 62.59 214 ILE A O 1
ATOM 1793 N N . ASP A 1 215 ? 3.061 -0.791 27.024 1.00 69.56 215 ASP A N 1
ATOM 1794 C CA . ASP A 1 215 ? 2.948 -0.099 28.290 1.00 69.56 215 ASP A CA 1
ATOM 1795 C C . ASP A 1 215 ? 4.363 0.251 28.766 1.00 69.56 215 ASP A C 1
ATOM 1797 O O . ASP A 1 215 ? 5.051 -0.559 29.386 1.00 69.56 215 ASP A O 1
ATOM 1801 N N . LEU A 1 216 ? 4.830 1.437 28.372 1.00 77.06 216 LEU A N 1
ATOM 1802 C CA . LEU A 1 216 ? 6.158 1.936 28.713 1.00 77.06 216 LEU A CA 1
ATOM 1803 C C . LEU A 1 216 ? 6.306 2.160 30.217 1.00 77.06 216 LEU A C 1
ATOM 1805 O O . LEU A 1 216 ? 7.431 2.145 30.698 1.00 77.06 216 LEU A O 1
ATOM 1809 N N . GLU A 1 217 ? 5.213 2.315 30.966 1.00 80.19 217 GLU A N 1
ATOM 1810 C CA . GLU A 1 217 ? 5.253 2.448 32.423 1.00 80.19 217 GLU A CA 1
ATOM 1811 C C . GLU A 1 217 ? 5.793 1.172 33.078 1.00 80.19 217 GLU A C 1
ATOM 1813 O O . GLU A 1 217 ? 6.597 1.237 34.006 1.00 80.19 217 GLU A O 1
ATOM 1818 N N . LYS A 1 218 ? 5.480 -0.004 32.518 1.00 77.69 218 LYS A N 1
ATOM 1819 C CA . LYS A 1 218 ? 6.061 -1.279 32.978 1.00 77.69 218 LYS A CA 1
ATOM 1820 C C . LYS A 1 218 ? 7.579 -1.354 32.822 1.00 77.69 218 LYS A C 1
ATOM 1822 O O . LYS A 1 218 ? 8.216 -2.112 33.547 1.00 77.69 218 LYS A O 1
ATOM 1827 N N . TYR A 1 219 ? 8.151 -0.609 31.877 1.00 78.62 219 TYR A N 1
ATOM 1828 C CA . TYR A 1 219 ? 9.585 -0.648 31.574 1.00 78.62 219 TYR A CA 1
ATOM 1829 C C . TYR A 1 219 ? 10.352 0.540 32.158 1.00 78.62 219 TYR A C 1
ATOM 1831 O O . TYR A 1 219 ? 11.492 0.370 32.574 1.00 78.62 219 TYR A O 1
ATOM 1839 N N . PHE A 1 220 ? 9.723 1.715 32.202 1.00 85.00 220 PHE A N 1
ATOM 1840 C CA . PHE A 1 220 ? 10.341 3.000 32.537 1.00 85.00 220 PHE A CA 1
ATOM 1841 C C . PHE A 1 220 ? 9.613 3.738 33.673 1.00 85.00 220 PHE A C 1
ATOM 1843 O O . PHE A 1 220 ? 9.778 4.943 33.856 1.00 85.00 220 PHE A O 1
ATOM 1850 N N . GLY A 1 221 ? 8.753 3.046 34.429 1.00 80.94 221 GLY A N 1
ATOM 1851 C CA . GLY A 1 221 ? 7.945 3.649 35.492 1.00 80.94 221 GLY A CA 1
ATOM 1852 C C . GLY A 1 221 ? 8.781 4.376 36.545 1.00 80.94 221 GLY A C 1
ATOM 1853 O O . GLY A 1 221 ? 8.388 5.441 37.010 1.00 80.94 221 GLY A O 1
ATOM 1854 N N . LYS A 1 222 ? 9.977 3.867 36.870 1.00 80.38 222 LYS A N 1
ATOM 1855 C CA . LYS A 1 222 ? 10.888 4.513 37.831 1.00 80.38 222 LYS A CA 1
ATOM 1856 C C . LYS A 1 222 ? 11.438 5.835 37.298 1.00 80.38 222 LYS A C 1
ATOM 1858 O O . LYS A 1 222 ? 11.524 6.808 38.037 1.00 80.38 222 LYS A O 1
ATOM 1863 N N . GLU A 1 223 ? 11.784 5.890 36.020 1.00 80.62 223 GLU A N 1
ATOM 1864 C CA . GLU A 1 223 ? 12.291 7.077 35.340 1.00 80.62 223 GLU A CA 1
ATOM 1865 C C . GLU A 1 223 ? 11.202 8.144 35.191 1.00 80.62 223 GLU A C 1
ATOM 1867 O O . GLU A 1 223 ? 11.478 9.329 35.387 1.00 80.62 223 GLU A O 1
ATOM 1872 N N . PHE A 1 224 ? 9.959 7.735 34.914 1.00 78.81 224 PHE A N 1
ATOM 1873 C CA . PHE A 1 224 ? 8.813 8.645 34.906 1.00 78.81 224 PHE A CA 1
ATOM 1874 C C . PHE A 1 224 ? 8.544 9.235 36.294 1.00 78.81 224 PHE A C 1
ATOM 1876 O O . PHE A 1 224 ? 8.385 10.450 36.408 1.00 78.81 224 PHE A O 1
ATOM 1883 N N . MET A 1 225 ? 8.566 8.410 37.347 1.00 75.00 225 MET A N 1
ATOM 1884 C CA . MET A 1 225 ? 8.372 8.872 38.727 1.00 75.00 225 MET A CA 1
ATOM 1885 C C . MET A 1 225 ? 9.493 9.819 39.167 1.00 75.00 225 MET A C 1
ATOM 1887 O O . MET A 1 225 ? 9.203 10.920 39.627 1.00 75.00 225 MET A O 1
ATOM 1891 N N . ASN A 1 226 ? 10.757 9.480 38.898 1.00 72.69 226 ASN A N 1
ATOM 1892 C CA . ASN A 1 226 ? 11.895 10.360 39.177 1.00 72.69 226 ASN A CA 1
ATOM 1893 C C . ASN A 1 226 ? 11.797 11.702 38.428 1.00 72.69 226 ASN A C 1
ATOM 1895 O O . ASN A 1 226 ? 12.178 12.743 38.959 1.00 72.69 226 ASN A O 1
ATOM 1899 N N . TYR A 1 227 ? 11.304 11.714 37.187 1.00 69.12 227 TYR A N 1
ATOM 1900 C CA . TYR A 1 227 ? 11.107 12.956 36.433 1.00 69.12 227 TYR A CA 1
ATOM 1901 C C . TYR A 1 227 ? 9.976 13.821 37.013 1.00 69.12 227 TYR A C 1
ATOM 1903 O O . TYR A 1 227 ? 10.100 15.045 37.071 1.00 69.12 227 TYR A O 1
ATOM 1911 N N . CYS A 1 228 ? 8.882 13.200 37.459 1.00 65.81 228 CYS A N 1
ATOM 1912 C CA . CYS A 1 228 ? 7.761 13.888 38.099 1.00 65.81 228 CYS A CA 1
ATOM 1913 C C . CYS A 1 228 ? 8.122 14.430 39.489 1.00 65.81 228 CYS A C 1
ATOM 1915 O O . CYS A 1 228 ? 7.766 15.564 39.803 1.00 65.81 228 CYS A O 1
ATOM 1917 N N . GLU A 1 229 ? 8.873 13.672 40.288 1.00 65.94 229 GLU A N 1
ATOM 1918 C CA . GLU A 1 229 ? 9.354 14.104 41.604 1.00 65.94 229 GLU A CA 1
ATOM 1919 C C . GLU A 1 229 ? 10.317 15.291 41.489 1.00 65.94 229 GLU A C 1
ATOM 1921 O O . GLU A 1 229 ? 10.166 16.272 42.210 1.00 65.94 229 GLU A O 1
ATOM 1926 N N . ASN A 1 230 ? 11.223 15.281 40.506 1.00 58.88 230 ASN A N 1
ATOM 1927 C CA . ASN A 1 230 ? 12.163 16.385 40.281 1.00 58.88 230 ASN A CA 1
ATOM 1928 C C . ASN A 1 230 ? 11.526 17.651 39.674 1.00 58.88 230 ASN A C 1
ATOM 1930 O O . ASN A 1 230 ? 12.140 18.716 39.701 1.00 58.88 230 ASN A O 1
ATOM 1934 N N . LYS A 1 231 ? 10.303 17.572 39.131 1.00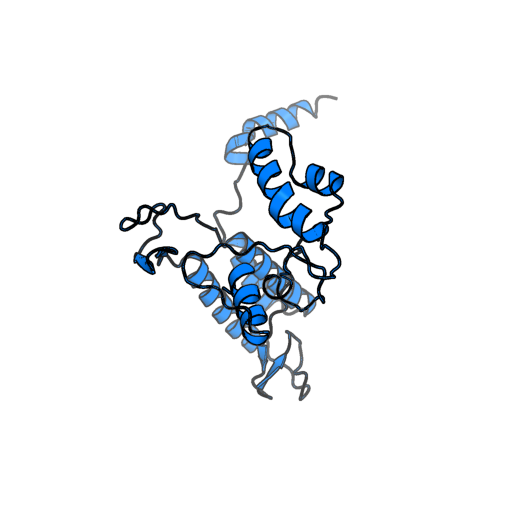 54.22 231 LYS A N 1
ATOM 1935 C CA . LYS A 1 231 ? 9.555 18.746 38.645 1.00 54.22 231 LYS A CA 1
ATOM 1936 C C . LYS A 1 231 ? 8.804 19.499 39.742 1.00 54.22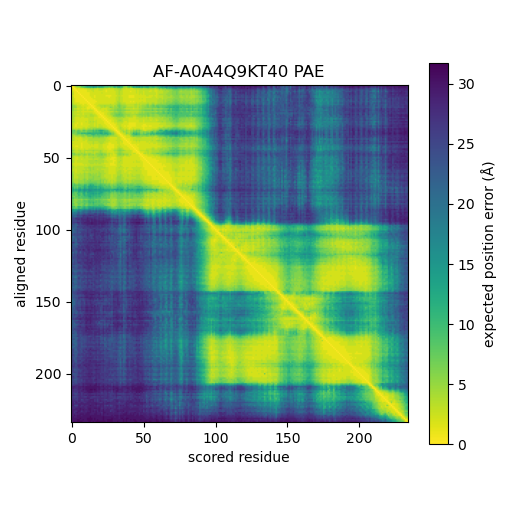 231 LYS A C 1
ATOM 1938 O O . LYS A 1 231 ? 8.469 20.657 39.526 1.00 54.22 231 LYS A O 1
ATOM 1943 N N . ASN A 1 232 ? 8.575 18.879 40.898 1.00 50.59 232 ASN A N 1
ATOM 1944 C CA . ASN A 1 232 ? 7.901 19.504 42.040 1.00 50.59 232 ASN A CA 1
ATOM 1945 C C . ASN A 1 232 ? 8.882 20.193 43.014 1.00 50.59 232 ASN A C 1
ATOM 1947 O O . ASN A 1 232 ? 8.522 20.458 44.157 1.00 50.59 232 ASN A O 1
ATOM 1951 N N . VAL A 1 233 ? 10.121 20.463 42.578 1.00 50.25 233 VAL A N 1
ATOM 1952 C CA . VAL A 1 233 ? 11.201 21.052 43.400 1.00 50.25 233 VAL A CA 1
ATOM 1953 C C . VAL A 1 233 ? 11.567 22.483 42.953 1.00 50.25 233 VAL A C 1
ATOM 1955 O O . VAL A 1 233 ? 12.616 23.000 43.324 1.00 50.25 233 VAL A O 1
ATOM 1958 N N . PHE A 1 234 ? 10.701 23.164 42.195 1.00 40.84 234 PHE A N 1
ATOM 1959 C CA . PHE A 1 234 ? 10.836 24.601 41.914 1.00 40.84 234 PHE A CA 1
ATOM 1960 C C . PHE A 1 234 ? 9.555 25.359 42.244 1.00 40.84 234 PHE A C 1
ATOM 1962 O O . PHE A 1 234 ? 8.480 24.915 41.782 1.00 40.84 234 PHE A O 1
#

InterPro domains:
  IPR042087 DNA polymerase family B, thumb domain [G3DSA:1.10.132.60] (1-96)
  IPR043502 DNA/RNA polymerase superfamily [SSF56672] (3-81)

pLDDT: mean 81.81, std 12.13, range [37.62, 95.38]

Sequence (234 aa):
TVFPHVSLALRLKENGIIYKKDDVISYVIGIGDKNTHVSKRAYLPNERYKIDFNYYIEHQVLPSLFRLLSLYKGIHHENINKIFGVIKPIKYLPTKNITFITKCCETVQEASKNCKSCNKEIHINFYINKITEILRKKISNLYLTDYKCTECNLKYDTYTTVCYNCNFVNKYQPKNYEFDQFLYSVYVTFKELEMNEVSNLVLKCLNFSEYRKIDLEKYFGKEFMNYCENKNVF

Organism: NCBI:txid1176355

Nearest PDB structures (foldseek):
  5vbn-assembly2_F  TM=6.762E-01  e=5.210E-03  Homo sapiens
  8kg9-assembly1_M  TM=6.749E-01  e=1.038E-02  Saccharomyces cerevisiae S288C
  7pmn-assembly1_Q  TM=4.346E-01  e=5.210E-03  Saccharomyces cerevisiae
  8xgc-assembly1_8  TM=4.933E-01  e=1.253E-02  Saccharomyces cerevisiae
  8kg8-assembly1_M  TM=4.842E-01  e=1.334E-02  Saccharomyces cerevisiae S288C

Secondary structure (DSSP, 8-state):
---HHHHHHHHHHHTT--PPTT-----EEBP--TTS-GGGGEE-TTS---B-HHHHIIIIIHHHHHHHHTTSTT--HHHHHHHTT-------------EEE-TTT--EEES-SB-TTT--B--HHHHHHHHHHHHHHHHHHHS---EE-TTT--EESS--SB-TTT--B------HHHHHHHHHHHHHHHHHTT-HHHHHHHHHHHHT-GGG---THHHHHHHHHHHHHHHT--

Foldseek 3Di:
DQALQNLAQVVVVVVVDHDDPPDDADWAFADDDPPDDRSNRIDHPPDDGHHPVVCCVVPPVLVVVCVVCVVDPPDDSVVVCVVVVNDDPPCPPPLPQDWDQAPPPRDIDGDAQADPPPRHGDDLVVLQVVVVVVLVVVVCVQPQQWDADPPPRDIDSGDDCADPPPRDGDDDDRCVVVVLSNLVSQLVRCVVNVSVVRNVVSVVVNVPPVVPDPPCCVVCVVVVVVVVVVVVPD

Solvent-accessible surface area (backbone atoms only — not comparable to full-atom values): 14466 Å² total; per-residue (Å²): 135,80,48,36,62,59,46,36,47,55,57,36,41,78,73,73,45,79,80,59,90,91,62,86,76,73,67,45,55,34,65,65,58,98,85,56,57,71,26,77,26,36,38,50,86,86,57,94,76,55,74,32,62,64,57,44,44,65,70,54,49,46,58,55,49,49,62,65,46,69,77,45,87,91,65,53,69,67,63,55,31,55,76,73,68,51,78,72,74,80,77,68,73,76,80,73,79,63,69,44,69,40,91,88,76,67,45,80,38,64,86,60,69,45,40,93,88,76,63,48,74,52,60,6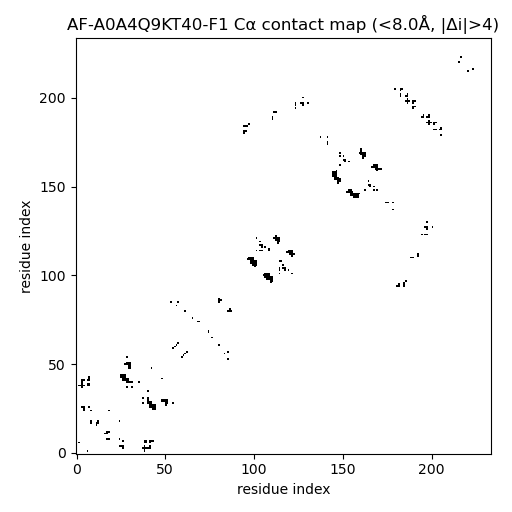7,69,59,53,45,55,51,51,50,53,52,49,51,56,51,51,52,63,70,67,58,38,66,30,63,42,88,86,79,63,52,76,36,82,49,74,56,62,49,39,92,87,78,66,47,76,49,80,85,75,82,57,59,65,65,51,49,56,49,48,51,50,52,27,51,55,29,49,77,68,68,38,58,72,50,20,51,55,41,47,50,59,66,67,67,50,68,96,73,65,81,64,54,56,84,78,40,41,68,61,54,50,54,54,55,58,65,62,73,74,119